Protein AF-A0A369SC21-F1 (afdb_monomer)

Secondary structure (DSSP, 8-state):
------------SPPP--SSS------HHHHHHHHHHHHTTHHHHHHHHHHHHHH--SHHHHHHHHHHHHHHHHHHHHHHHHHHHHHHH-TTSHHHHHHHHHHHHHHHHHHHHHHHHHHHS-TTS-HHHHHHHHHHHHHHHHHHHHHHHHSTTT-HHHHHHHHHHHHHTTHHHHHHHTTTTTHHHHHHHHHHHHHHHHHHHTBTTBTTHHHHHHHHHHHHHHHHHHHHHHHH-

Foldseek 3Di:
DDDDPPPPPQDQFDAPDDDQDDPQDDGLNLLVLQLVLLVVCLVVLLVLLVVQCVVDPDPLSNVLSVQQSVLSNQQSVLSNQLSVCCNPVNCPDPSNLVSLLSNLLSLLSNLLSLCSLLLVLQPQDDPVRSVVLNVVSVVLSVVLSVCCVPQPPRCVVVSVVSSLCSNPVSLVVSCVRQVPQLNVLSVVLNVLLVVLVVLVVCRRVDRSSSSSSSNSPVVSSVSSSVSSVVRRD

Mean predicted aligned error: 5.46 Å

Sequence (233 aa):
MGPTVTVKRLRFMNAPVTGCQCHYQATTIEQTANILTHGVWIIPAIYALLKMLTLSTTQNQYWIAWWYGMALILLFSTSTSFHISSLIFGNNSMISRFLHFWDRSTIFTFIASCFMPWFVLTETLSNTYVMKWLVCIWLMAMLGITFTYLFLDRYKLLETLLYVILGVVPSIPILYANQNSGAWELTAGGGIYVMGILFFKCDGRIPFAHAIWHTFVACGALIHYSAVIRYKY

Structure (mmCIF, N/CA/C/O backbone):
data_AF-A0A369SC21-F1
#
_entry.id   AF-A0A369SC21-F1
#
loop_
_atom_site.group_PDB
_atom_site.id
_atom_site.type_symbol
_atom_site.label_atom_id
_atom_site.label_alt_id
_atom_site.label_comp_id
_atom_site.label_asym_id
_atom_site.label_entity_id
_atom_site.label_seq_id
_atom_site.pdbx_PDB_ins_code
_atom_site.Cartn_x
_atom_site.Cartn_y
_atom_site.Cartn_z
_atom_site.occupancy
_atom_site.B_iso_or_equiv
_atom_site.auth_seq_id
_atom_site.auth_comp_id
_atom_site.auth_asym_id
_atom_site.auth_atom_id
_atom_site.pdbx_PDB_model_num
ATOM 1 N N . MET A 1 1 ? 19.604 4.323 -54.864 1.00 48.34 1 MET A N 1
ATOM 2 C CA . MET A 1 1 ? 19.705 3.891 -53.453 1.00 48.34 1 MET A CA 1
ATOM 3 C C . MET A 1 1 ? 18.442 4.362 -52.752 1.00 48.34 1 MET A C 1
ATOM 5 O O . MET A 1 1 ? 18.275 5.561 -52.590 1.00 48.34 1 MET A O 1
ATOM 9 N N . GLY A 1 2 ? 17.493 3.458 -52.495 1.00 46.97 2 GLY A N 1
ATOM 10 C CA . GLY A 1 2 ? 16.232 3.812 -51.833 1.00 46.97 2 GLY A CA 1
ATOM 11 C C . GLY A 1 2 ? 16.448 4.042 -50.333 1.00 46.97 2 GLY A C 1
ATOM 12 O O . GLY A 1 2 ? 17.335 3.403 -49.763 1.00 46.97 2 GLY A O 1
ATOM 13 N N . PRO A 1 3 ? 15.683 4.936 -49.687 1.00 52.91 3 PRO A N 1
ATOM 14 C CA . PRO A 1 3 ? 15.804 5.165 -48.256 1.00 52.91 3 PRO A CA 1
ATOM 15 C C . PRO A 1 3 ? 15.381 3.900 -47.504 1.00 52.91 3 PRO A C 1
ATOM 17 O O . PRO A 1 3 ? 14.230 3.467 -47.570 1.00 52.91 3 PRO A O 1
ATOM 20 N N . THR A 1 4 ? 16.319 3.291 -46.786 1.00 49.34 4 THR A N 1
ATOM 21 C CA . THR A 1 4 ? 16.041 2.246 -45.803 1.00 49.34 4 THR A CA 1
ATOM 22 C C . THR A 1 4 ? 15.243 2.868 -44.662 1.00 49.34 4 THR A C 1
ATOM 24 O O . THR A 1 4 ? 15.793 3.506 -43.766 1.00 49.34 4 THR A O 1
ATOM 27 N N . VAL A 1 5 ? 13.921 2.705 -44.700 1.00 54.16 5 VAL A N 1
ATOM 28 C CA . VAL A 1 5 ? 13.049 3.015 -43.566 1.00 54.16 5 VAL A CA 1
ATOM 29 C C . VAL A 1 5 ? 13.347 1.989 -42.479 1.00 54.16 5 VAL A C 1
ATOM 31 O O . VAL A 1 5 ? 12.875 0.853 -42.517 1.00 54.16 5 VAL A O 1
ATOM 34 N N . THR A 1 6 ? 14.176 2.372 -41.511 1.00 53.06 6 THR A N 1
ATOM 35 C CA . THR A 1 6 ? 14.434 1.563 -40.322 1.00 53.06 6 THR A CA 1
ATOM 36 C C . THR A 1 6 ? 13.158 1.531 -39.486 1.00 53.06 6 THR A C 1
ATOM 38 O O . THR A 1 6 ? 12.908 2.422 -38.675 1.00 53.06 6 THR A O 1
ATOM 41 N N . VAL A 1 7 ? 12.319 0.514 -39.689 1.00 54.84 7 VAL A N 1
ATOM 42 C CA . VAL A 1 7 ? 11.181 0.244 -38.806 1.00 54.84 7 VAL A CA 1
ATOM 43 C C . VAL A 1 7 ? 11.759 -0.046 -37.421 1.00 54.84 7 VAL A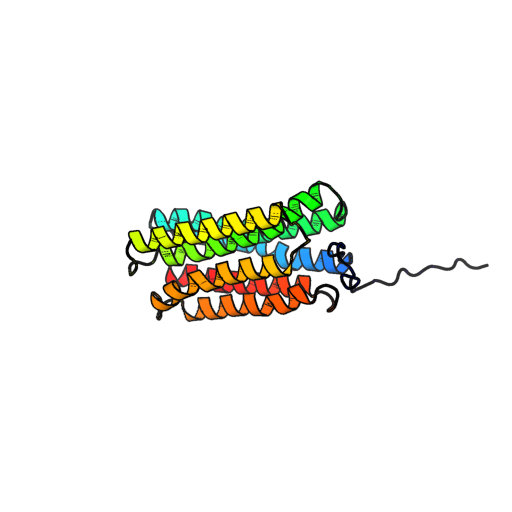 C 1
ATOM 45 O O . VAL A 1 7 ? 12.327 -1.115 -37.190 1.00 54.84 7 VAL A O 1
ATOM 48 N N . LYS A 1 8 ? 11.661 0.914 -36.490 1.00 57.97 8 LYS A N 1
ATOM 49 C CA . LYS A 1 8 ? 11.956 0.666 -35.073 1.00 57.97 8 LYS A CA 1
ATOM 50 C C . LYS A 1 8 ? 11.014 -0.447 -34.614 1.00 57.97 8 LYS A C 1
ATOM 52 O O . LYS A 1 8 ? 9.830 -0.201 -34.404 1.00 57.97 8 LYS A O 1
ATOM 57 N N . ARG A 1 9 ? 11.521 -1.678 -34.483 1.00 60.97 9 ARG A N 1
ATOM 58 C CA . ARG A 1 9 ? 10.759 -2.770 -33.868 1.00 60.97 9 ARG A CA 1
ATOM 59 C C . ARG A 1 9 ? 10.355 -2.327 -32.464 1.00 60.97 9 ARG A C 1
ATOM 61 O O . ARG A 1 9 ? 11.221 -1.992 -31.656 1.00 60.97 9 ARG A O 1
ATOM 68 N N . LEU A 1 10 ? 9.051 -2.327 -32.188 1.00 66.19 10 LEU A N 1
ATOM 69 C CA . LEU A 1 10 ? 8.529 -2.164 -30.835 1.00 66.19 10 LEU A CA 1
ATOM 70 C C . LEU A 1 10 ? 9.113 -3.280 -29.969 1.00 66.19 10 LEU A C 1
ATOM 72 O O . LEU A 1 10 ? 8.893 -4.467 -30.214 1.00 66.19 10 LEU A O 1
ATOM 76 N N . ARG A 1 11 ? 9.921 -2.888 -28.986 1.00 72.62 11 ARG A N 1
ATOM 77 C CA . ARG A 1 11 ? 10.495 -3.804 -28.010 1.00 72.62 11 ARG A CA 1
ATOM 78 C C . ARG A 1 11 ? 9.518 -3.900 -26.844 1.00 72.62 11 ARG A C 1
ATOM 80 O O . ARG A 1 11 ? 9.302 -2.908 -26.161 1.00 72.62 11 ARG A O 1
ATOM 87 N N . PHE A 1 12 ? 8.942 -5.081 -26.648 1.00 73.44 12 PHE A N 1
ATOM 88 C CA . PHE A 1 12 ? 7.933 -5.341 -25.614 1.00 73.44 12 PHE A CA 1
ATOM 89 C C . PHE A 1 12 ? 8.513 -5.766 -24.262 1.00 73.44 12 PHE A C 1
ATOM 91 O O . PHE A 1 12 ? 7.780 -5.801 -23.285 1.00 73.44 12 PHE A O 1
ATOM 98 N N . MET A 1 13 ? 9.799 -6.122 -24.215 1.00 78.50 13 MET A N 1
ATOM 99 C CA . MET A 1 13 ? 10.440 -6.650 -23.013 1.00 78.50 13 MET A CA 1
ATOM 100 C C . MET A 1 13 ? 11.806 -6.007 -22.799 1.00 78.50 13 MET A C 1
ATOM 102 O O . MET A 1 13 ? 12.626 -5.924 -23.731 1.00 78.50 13 MET A O 1
ATOM 106 N N . ASN A 1 14 ? 12.069 -5.569 -21.572 1.00 73.12 14 ASN A N 1
ATOM 107 C CA . ASN A 1 14 ? 13.374 -5.064 -21.177 1.00 73.12 14 ASN A CA 1
ATOM 108 C C . ASN A 1 14 ? 14.457 -6.150 -21.222 1.00 73.12 14 ASN A C 1
ATOM 110 O O . ASN A 1 14 ? 14.188 -7.347 -21.288 1.00 73.12 14 ASN A O 1
ATOM 114 N N . ALA A 1 15 ? 15.723 -5.728 -21.236 1.00 68.25 15 ALA A N 1
ATOM 115 C CA . ALA A 1 15 ? 16.815 -6.682 -21.070 1.00 68.25 15 ALA A CA 1
ATOM 116 C C . ALA A 1 15 ? 16.756 -7.264 -19.648 1.00 68.25 15 ALA A C 1
ATOM 118 O O . ALA A 1 15 ? 16.418 -6.520 -18.716 1.00 68.25 15 ALA A O 1
ATOM 119 N N . PRO A 1 16 ? 17.132 -8.541 -19.458 1.00 64.06 16 PRO A N 1
ATOM 120 C CA . PRO A 1 16 ? 17.399 -9.062 -18.128 1.00 64.06 16 PRO A CA 1
ATOM 121 C C . PRO A 1 16 ? 18.400 -8.154 -17.417 1.00 64.06 16 PRO A C 1
ATOM 123 O O . PRO A 1 16 ? 19.335 -7.644 -18.038 1.00 64.06 16 PRO A O 1
ATOM 126 N N . VAL A 1 17 ? 18.229 -7.959 -16.114 1.00 61.72 17 VAL A N 1
ATOM 127 C CA . VAL A 1 17 ? 19.215 -7.220 -15.321 1.00 61.72 17 VAL A CA 1
ATOM 128 C C . VAL A 1 17 ? 20.501 -8.056 -15.261 1.00 61.72 17 VAL A C 1
ATOM 130 O O . VAL A 1 17 ? 20.559 -9.056 -14.548 1.00 61.72 17 VAL A O 1
ATOM 133 N N . THR A 1 18 ? 21.520 -7.685 -16.040 1.00 50.00 18 THR A N 1
ATOM 134 C CA . THR A 1 18 ? 22.836 -8.345 -16.058 1.00 50.00 18 THR A CA 1
ATOM 135 C C . THR A 1 18 ? 23.858 -7.536 -15.258 1.00 50.00 18 THR A C 1
ATOM 137 O O . THR A 1 18 ? 24.067 -6.359 -15.544 1.00 50.00 18 THR A O 1
ATOM 140 N N . GLY A 1 19 ? 24.542 -8.170 -14.300 1.00 50.56 19 GLY A N 1
ATOM 141 C CA . GLY A 1 19 ? 25.663 -7.572 -13.559 1.00 50.56 19 GLY A CA 1
ATOM 142 C C . GLY A 1 19 ? 25.300 -6.912 -12.220 1.00 50.56 19 GLY A C 1
ATOM 143 O O . GLY A 1 19 ? 24.157 -6.938 -11.775 1.00 50.56 19 GLY A O 1
ATOM 144 N N . CYS A 1 20 ? 26.312 -6.344 -11.554 1.00 44.38 20 CYS A N 1
ATOM 145 C CA . CYS A 1 20 ? 26.229 -5.846 -10.171 1.00 44.38 20 CYS A CA 1
ATOM 146 C C . CYS A 1 20 ? 25.553 -4.462 -10.037 1.00 44.38 20 CYS A C 1
ATOM 148 O O . CYS A 1 20 ? 25.200 -4.053 -8.933 1.00 44.38 20 CYS A O 1
ATOM 150 N N . GLN A 1 21 ? 25.363 -3.731 -11.142 1.00 48.22 21 GLN A N 1
ATOM 151 C CA . GLN A 1 21 ? 24.738 -2.404 -11.167 1.00 48.22 21 GLN A CA 1
ATOM 152 C C . GLN A 1 21 ? 24.105 -2.136 -12.537 1.00 48.22 21 GLN A C 1
ATOM 154 O O . GLN A 1 21 ? 24.755 -1.610 -13.431 1.00 48.22 21 GLN A O 1
ATOM 159 N N . CYS A 1 22 ? 22.831 -2.477 -12.706 1.00 52.59 22 CYS A N 1
ATOM 160 C CA . CYS A 1 22 ? 21.981 -1.902 -13.747 1.00 52.59 22 CYS A CA 1
ATOM 161 C C . CYS A 1 22 ? 20.569 -1.791 -13.166 1.00 52.59 22 CYS A C 1
ATOM 163 O O . CYS A 1 22 ? 19.957 -2.788 -12.782 1.00 52.59 22 CYS A O 1
ATOM 165 N N . HIS A 1 23 ? 20.073 -0.562 -13.031 1.00 57.78 23 HIS A N 1
ATOM 166 C CA . HIS A 1 23 ? 18.688 -0.303 -12.646 1.00 57.78 23 HIS A CA 1
ATOM 167 C C . HIS A 1 23 ? 17.737 -1.012 -13.622 1.00 57.78 23 HIS A C 1
ATOM 169 O O . HIS A 1 23 ? 18.080 -1.214 -14.787 1.00 57.78 23 HIS A O 1
ATOM 175 N N . TYR A 1 24 ? 16.544 -1.385 -13.158 1.00 65.12 24 TYR A N 1
ATOM 176 C CA . TYR A 1 24 ? 15.498 -1.879 -14.052 1.00 65.12 24 TYR A CA 1
ATOM 177 C C . TYR A 1 24 ? 15.239 -0.819 -15.137 1.00 65.12 24 TYR A C 1
ATOM 179 O O . TYR A 1 24 ? 14.936 0.333 -14.826 1.00 65.12 24 TYR A O 1
ATOM 187 N N . GLN A 1 25 ? 15.439 -1.180 -16.406 1.00 75.19 25 GLN A N 1
ATOM 188 C CA . GLN A 1 25 ? 15.231 -0.293 -17.552 1.00 75.19 25 GLN A CA 1
ATOM 189 C C . GLN A 1 25 ? 14.087 -0.827 -18.405 1.00 75.19 25 GLN A C 1
ATOM 191 O O . GLN A 1 25 ? 14.311 -1.436 -19.451 1.00 75.19 25 GLN A O 1
ATOM 196 N N . ALA A 1 26 ? 12.862 -0.622 -17.921 1.00 80.00 26 ALA A N 1
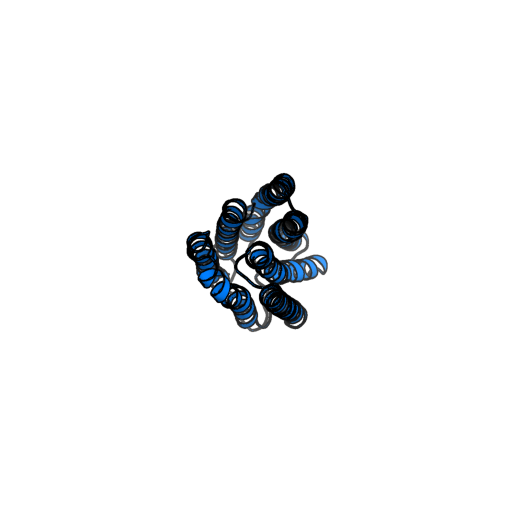ATOM 197 C CA . ALA A 1 26 ? 11.655 -0.941 -18.671 1.00 80.00 26 ALA A CA 1
ATOM 198 C C . ALA A 1 26 ? 11.631 -0.230 -20.028 1.00 80.00 26 ALA A C 1
ATOM 200 O O . ALA A 1 26 ? 12.072 0.914 -20.175 1.00 80.00 26 ALA A O 1
ATOM 201 N N . THR A 1 27 ? 11.066 -0.914 -21.017 1.00 86.75 27 THR A N 1
ATOM 202 C CA . THR A 1 27 ? 10.696 -0.296 -22.292 1.00 86.75 27 THR A CA 1
ATOM 203 C C . THR A 1 27 ? 9.596 0.750 -22.080 1.00 86.75 27 THR A C 1
ATOM 205 O O . THR A 1 27 ? 8.905 0.741 -21.063 1.00 86.75 27 THR A O 1
ATOM 208 N N . THR A 1 28 ? 9.380 1.645 -23.049 1.00 88.81 28 THR A N 1
ATOM 209 C CA . THR A 1 28 ? 8.289 2.637 -22.989 1.00 88.81 28 THR A CA 1
ATOM 210 C C . THR A 1 28 ? 6.935 1.975 -22.714 1.00 88.81 28 THR A C 1
ATOM 212 O O . THR A 1 28 ? 6.172 2.476 -21.899 1.00 88.81 28 THR A O 1
ATOM 215 N N . ILE A 1 29 ? 6.665 0.821 -23.335 1.00 91.50 29 ILE A N 1
ATOM 216 C CA . ILE A 1 29 ? 5.400 0.090 -23.177 1.00 91.50 29 ILE A CA 1
ATOM 217 C C . ILE A 1 29 ? 5.270 -0.474 -21.757 1.00 91.50 29 ILE A C 1
ATOM 219 O O . ILE A 1 29 ? 4.214 -0.349 -21.142 1.00 91.50 29 ILE A O 1
ATOM 223 N N . GLU A 1 30 ? 6.340 -1.056 -21.211 1.00 91.25 30 GLU A N 1
ATOM 224 C CA . GLU A 1 30 ? 6.352 -1.559 -19.832 1.00 91.25 30 GLU A CA 1
ATOM 225 C C . GLU A 1 30 ? 6.209 -0.426 -18.813 1.00 91.25 30 GLU A C 1
ATOM 227 O O . GLU A 1 30 ? 5.475 -0.580 -17.842 1.00 91.25 30 GLU A O 1
ATOM 232 N N . GLN A 1 31 ? 6.832 0.735 -19.051 1.00 92.00 31 GLN A N 1
ATOM 233 C CA . GLN A 1 31 ? 6.629 1.913 -18.204 1.00 92.00 31 GLN A CA 1
ATOM 234 C C . GLN A 1 31 ? 5.178 2.393 -18.253 1.00 92.00 31 GLN A C 1
ATOM 236 O O . GLN A 1 31 ? 4.589 2.649 -17.209 1.00 92.00 31 GLN A O 1
ATOM 241 N N . THR A 1 32 ? 4.568 2.472 -19.440 1.00 94.69 32 THR A N 1
ATOM 242 C CA . THR A 1 32 ? 3.147 2.823 -19.564 1.00 94.69 32 THR A CA 1
ATOM 243 C C . THR A 1 32 ? 2.259 1.825 -18.824 1.00 94.69 32 THR A C 1
ATOM 245 O O . THR A 1 32 ? 1.354 2.246 -18.108 1.00 94.69 32 T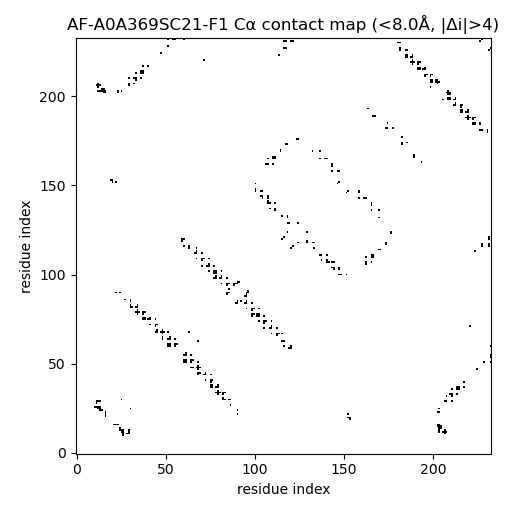HR A O 1
ATOM 248 N N . ALA A 1 33 ? 2.532 0.522 -18.935 1.00 96.12 33 ALA A N 1
ATOM 249 C CA . ALA A 1 33 ? 1.801 -0.495 -18.187 1.00 96.12 33 ALA A CA 1
ATOM 250 C C . ALA A 1 33 ? 1.937 -0.279 -16.672 1.00 96.12 33 ALA A C 1
ATOM 252 O O . ALA A 1 33 ? 0.921 -0.209 -15.988 1.00 96.12 33 ALA A O 1
ATOM 253 N N . ASN A 1 34 ? 3.159 -0.069 -16.171 1.00 96.19 34 ASN A N 1
ATOM 254 C CA . ASN A 1 34 ? 3.419 0.197 -14.756 1.00 96.19 34 ASN A CA 1
ATOM 255 C C . ASN A 1 34 ? 2.653 1.428 -14.235 1.00 96.19 34 ASN A C 1
ATOM 257 O O . ASN A 1 34 ? 2.060 1.367 -13.156 1.00 96.19 34 ASN A O 1
ATOM 261 N N . ILE A 1 35 ? 2.632 2.518 -15.017 1.00 97.69 35 ILE A N 1
ATOM 262 C CA . ILE A 1 35 ? 1.880 3.748 -14.711 1.00 97.69 35 ILE A CA 1
ATOM 263 C C . ILE A 1 35 ? 0.386 3.443 -14.615 1.00 97.69 35 ILE A C 1
ATOM 265 O O . ILE A 1 35 ? -0.254 3.839 -13.647 1.00 97.69 35 ILE A O 1
ATOM 269 N N . LEU A 1 36 ? -0.183 2.740 -15.598 1.00 98.00 36 LEU A N 1
ATOM 270 C CA . LEU A 1 36 ? -1.622 2.467 -15.644 1.00 98.00 36 LEU A CA 1
ATOM 271 C C . LEU A 1 36 ? -2.070 1.529 -14.519 1.00 98.00 36 LEU A C 1
ATOM 273 O O . LEU A 1 36 ? -3.095 1.785 -13.888 1.00 98.00 36 LEU A O 1
ATOM 277 N N . THR A 1 37 ? -1.298 0.475 -14.235 1.00 97.94 37 THR A N 1
ATOM 278 C CA . THR A 1 37 ? -1.663 -0.540 -13.236 1.00 97.94 37 THR A CA 1
ATOM 279 C C . THR A 1 37 ? -1.733 0.002 -11.814 1.00 97.94 37 THR A C 1
ATOM 281 O O . THR A 1 37 ? -2.487 -0.549 -11.023 1.00 97.94 37 THR A O 1
ATOM 284 N N . HIS A 1 38 ? -0.985 1.060 -11.476 1.00 97.50 38 HIS A N 1
ATOM 285 C CA . HIS A 1 38 ? -1.078 1.735 -10.173 1.00 97.50 38 HIS A CA 1
ATOM 286 C C . HIS A 1 38 ? -1.884 3.036 -10.233 1.00 97.50 38 HIS A C 1
ATOM 288 O O . HIS A 1 38 ? -2.674 3.302 -9.328 1.00 97.50 38 HIS A O 1
ATOM 294 N N . GLY A 1 39 ? -1.759 3.815 -11.309 1.00 98.06 39 GLY A N 1
ATOM 295 C CA . GLY A 1 39 ? -2.419 5.112 -11.449 1.00 98.06 39 GLY A CA 1
ATOM 296 C C . GLY A 1 39 ? -3.942 5.026 -11.352 1.00 98.06 39 GLY A C 1
ATOM 297 O O . GLY A 1 39 ? -4.567 5.890 -10.738 1.00 98.06 39 GLY A O 1
ATOM 298 N N . VAL A 1 40 ? -4.542 3.945 -11.866 1.00 98.25 40 VAL A N 1
ATOM 299 C CA . VAL A 1 40 ? -5.993 3.705 -11.770 1.00 98.25 40 VAL A CA 1
ATOM 300 C C . VAL A 1 40 ? -6.491 3.560 -10.323 1.00 98.25 40 VAL A C 1
ATOM 302 O O . VAL A 1 40 ? -7.656 3.839 -10.051 1.00 98.25 40 VAL A O 1
ATOM 305 N N . TRP A 1 41 ? -5.620 3.189 -9.377 1.00 98.44 41 TRP A N 1
ATOM 306 C CA . TRP A 1 41 ? -5.972 2.971 -7.969 1.00 98.44 41 TRP A CA 1
ATOM 307 C C . TRP A 1 41 ? -5.829 4.212 -7.086 1.00 9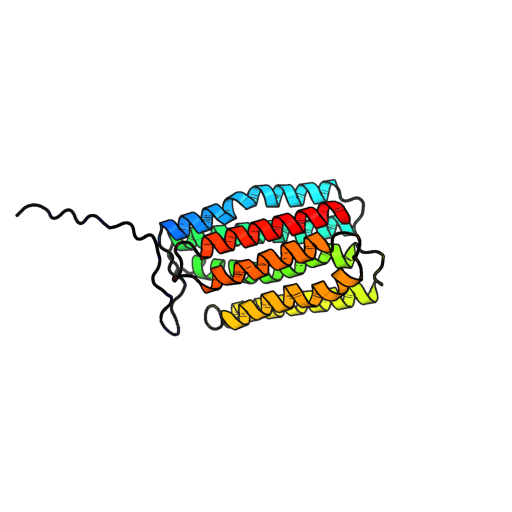8.44 41 TRP A C 1
ATOM 309 O O . TRP A 1 41 ? -6.278 4.185 -5.942 1.00 98.44 41 TRP A O 1
ATOM 319 N N . ILE A 1 42 ? -5.297 5.325 -7.604 1.00 98.69 42 ILE A N 1
ATOM 320 C CA . ILE A 1 42 ? -5.172 6.575 -6.837 1.00 98.69 42 ILE A CA 1
ATOM 321 C C . ILE A 1 42 ? -6.556 7.099 -6.421 1.00 98.69 42 ILE A C 1
ATOM 323 O O . ILE A 1 42 ? -6.777 7.398 -5.249 1.00 98.69 42 ILE A O 1
ATOM 327 N N . ILE A 1 43 ? -7.514 7.166 -7.354 1.00 98.50 43 ILE A N 1
ATOM 328 C CA . ILE A 1 43 ? -8.880 7.631 -7.055 1.00 98.50 43 ILE A CA 1
ATOM 329 C C . ILE A 1 43 ? -9.594 6.673 -6.077 1.00 98.50 43 ILE A C 1
ATOM 331 O O . ILE A 1 43 ? -10.106 7.155 -5.064 1.00 98.50 43 ILE A O 1
ATOM 335 N N . PRO A 1 44 ? -9.597 5.338 -6.292 1.00 98.50 44 PRO A N 1
ATOM 336 C CA . PRO A 1 44 ? -10.074 4.378 -5.298 1.00 98.50 44 PRO A CA 1
ATOM 337 C C . PRO A 1 44 ? -9.425 4.518 -3.916 1.00 98.50 44 PRO A C 1
ATOM 339 O O . PRO A 1 44 ? -10.129 4.403 -2.919 1.00 98.50 44 PRO A O 1
ATOM 342 N N . ALA A 1 45 ? -8.122 4.805 -3.824 1.00 98.62 45 ALA A N 1
ATOM 343 C CA . ALA A 1 45 ? -7.437 5.009 -2.545 1.00 98.62 45 ALA A CA 1
ATOM 344 C C . ALA A 1 45 ? -7.903 6.283 -1.819 1.00 98.62 45 ALA A C 1
ATOM 346 O O . ALA A 1 45 ? -8.090 6.271 -0.602 1.00 98.62 45 ALA A O 1
ATOM 347 N N . ILE A 1 46 ? -8.159 7.368 -2.558 1.00 98.81 46 ILE A N 1
ATOM 348 C CA . ILE A 1 46 ? -8.766 8.586 -1.999 1.00 98.81 46 ILE A CA 1
ATOM 349 C C . ILE A 1 46 ? -10.179 8.284 -1.494 1.00 98.81 46 ILE A C 1
ATOM 351 O O . ILE A 1 46 ? -10.518 8.630 -0.363 1.00 98.81 46 ILE A O 1
ATOM 355 N N . TYR A 1 47 ? -10.992 7.594 -2.298 1.00 98.62 47 TYR A N 1
ATOM 356 C CA . TYR A 1 47 ? -12.325 7.162 -1.877 1.00 98.62 47 TYR A CA 1
ATOM 357 C C . TYR A 1 47 ? -12.263 6.278 -0.624 1.00 98.62 47 TYR A C 1
ATOM 359 O O . TYR A 1 47 ? -13.047 6.476 0.301 1.00 98.62 47 TYR A O 1
ATOM 367 N N . ALA A 1 48 ? -11.307 5.350 -0.564 1.00 98.44 48 ALA A N 1
ATOM 368 C CA . ALA A 1 48 ? -11.098 4.457 0.566 1.00 98.44 48 ALA A CA 1
ATOM 369 C C . ALA A 1 48 ? -10.837 5.222 1.873 1.00 98.44 48 ALA A C 1
ATOM 371 O O . ALA A 1 48 ? -11.506 4.952 2.876 1.00 98.44 48 ALA A O 1
ATOM 372 N N . LEU A 1 49 ? -9.936 6.214 1.840 1.00 98.69 49 LEU A N 1
ATOM 373 C CA . LEU A 1 49 ? -9.680 7.125 2.960 1.00 98.69 49 LEU A CA 1
ATOM 374 C C . LEU A 1 49 ? -10.958 7.861 3.380 1.00 98.69 49 LEU A C 1
ATOM 376 O O . LEU A 1 49 ? -11.351 7.796 4.545 1.00 98.69 49 LEU A O 1
ATOM 380 N N . LEU A 1 50 ? -11.628 8.531 2.437 1.00 98.69 50 LEU A N 1
ATOM 381 C CA . LEU A 1 50 ? -12.840 9.303 2.729 1.00 98.69 50 LEU A CA 1
ATOM 382 C C . LEU A 1 50 ? -13.934 8.417 3.329 1.00 98.69 50 LEU A C 1
ATOM 384 O O . LEU A 1 50 ? -14.574 8.800 4.306 1.00 98.69 50 LEU A O 1
ATOM 388 N N . LYS A 1 51 ? -14.111 7.203 2.801 1.00 98.69 51 LYS A N 1
ATOM 389 C CA . LYS A 1 51 ? -15.096 6.252 3.309 1.00 98.69 51 LYS A CA 1
ATOM 390 C C . LYS A 1 51 ? -14.803 5.859 4.758 1.00 98.69 51 LYS A C 1
ATOM 392 O O . LYS A 1 51 ? -15.712 5.927 5.581 1.00 98.69 51 LYS A O 1
ATOM 397 N N . MET A 1 52 ? -13.556 5.523 5.093 1.00 98.56 52 MET A N 1
ATOM 398 C CA . MET A 1 52 ? -13.159 5.212 6.477 1.00 98.56 52 MET A CA 1
ATOM 399 C C . MET A 1 52 ? -13.370 6.406 7.417 1.00 98.56 52 MET A C 1
ATOM 401 O O . MET A 1 52 ? -13.882 6.235 8.522 1.00 98.56 52 MET A O 1
ATOM 405 N N . LEU A 1 53 ? -13.062 7.628 6.966 1.00 98.56 53 LEU A N 1
ATOM 406 C CA . LEU A 1 53 ? -13.324 8.843 7.744 1.00 98.56 53 LEU A CA 1
ATOM 407 C C . LEU A 1 53 ? -14.822 9.036 8.018 1.00 98.56 53 LEU A C 1
ATOM 409 O O . LEU A 1 53 ? -15.190 9.326 9.150 1.00 98.56 53 LEU A O 1
ATOM 413 N N . THR A 1 54 ? -15.694 8.811 7.027 1.00 98.50 54 THR A N 1
ATOM 414 C CA . THR A 1 54 ? -17.156 8.929 7.221 1.00 98.50 54 THR A CA 1
ATOM 415 C C . THR A 1 54 ? -17.747 7.863 8.142 1.00 98.50 54 THR A C 1
ATOM 417 O O . THR A 1 54 ? -18.773 8.111 8.765 1.00 98.50 54 THR A O 1
ATOM 420 N N . LEU A 1 55 ? -17.123 6.684 8.221 1.00 98.19 55 LEU A N 1
ATOM 421 C CA . LEU A 1 55 ? -17.550 5.595 9.106 1.00 98.19 55 LEU A CA 1
ATOM 422 C C . LEU A 1 55 ? -16.952 5.704 10.516 1.00 98.19 55 LEU A C 1
ATOM 424 O O . LEU A 1 55 ? -17.356 4.974 11.414 1.00 98.19 55 LEU A O 1
ATOM 428 N N . SER A 1 56 ? -15.978 6.593 10.726 1.00 98.25 56 SER A N 1
ATOM 429 C CA . SER A 1 56 ? -15.307 6.733 12.016 1.00 98.25 56 SER A CA 1
ATOM 430 C C . SER A 1 56 ? -16.267 7.273 13.077 1.00 98.25 56 SER A C 1
ATOM 432 O O . SER A 1 56 ? -16.743 8.400 12.975 1.00 98.25 56 SER A O 1
ATOM 434 N N . THR A 1 57 ? -16.495 6.493 14.133 1.00 97.56 57 THR A N 1
ATOM 435 C CA . THR A 1 57 ? -17.316 6.887 15.294 1.00 97.56 57 THR A CA 1
ATOM 436 C C . THR A 1 57 ? -16.476 7.203 16.532 1.00 97.56 57 THR A C 1
ATOM 438 O O . THR A 1 57 ? -16.958 7.827 17.474 1.00 97.56 57 THR A O 1
ATOM 441 N N . THR A 1 58 ? -15.198 6.813 16.525 1.00 97.56 58 THR A N 1
ATOM 442 C CA . THR A 1 58 ? -14.248 7.051 17.619 1.00 97.56 58 THR A CA 1
ATOM 443 C C . THR A 1 58 ? -13.021 7.823 17.142 1.00 97.56 58 THR A C 1
ATOM 445 O O . THR A 1 58 ? -12.652 7.788 15.965 1.00 97.56 58 THR A O 1
ATOM 448 N N . GLN A 1 59 ? -12.322 8.476 18.075 1.00 97.44 59 GLN A N 1
ATOM 449 C CA . GLN A 1 59 ? -11.076 9.188 17.774 1.00 97.44 59 GLN A CA 1
ATOM 450 C C . GLN A 1 59 ? -9.985 8.253 17.222 1.00 97.44 59 GLN A C 1
ATOM 452 O O . GLN A 1 59 ? -9.214 8.648 16.346 1.00 97.44 59 GLN A O 1
ATOM 457 N N . ASN A 1 60 ? -9.932 7.008 17.710 1.00 96.69 60 ASN A N 1
ATOM 458 C CA . ASN A 1 60 ? -8.984 6.004 17.229 1.00 96.69 60 ASN A CA 1
ATOM 459 C C . ASN A 1 60 ? -9.288 5.601 15.783 1.00 96.69 60 ASN A C 1
ATOM 461 O O . ASN A 1 60 ? -8.371 5.587 14.964 1.00 96.69 60 ASN A O 1
ATOM 465 N N . GLN A 1 61 ? -10.559 5.339 15.453 1.00 98.06 61 GLN A N 1
ATOM 466 C CA . GLN A 1 61 ? -10.976 5.081 14.070 1.00 98.06 61 GLN A CA 1
ATOM 467 C C . GLN A 1 61 ? -10.602 6.255 13.160 1.00 98.06 61 GLN A C 1
ATOM 469 O O . GLN A 1 61 ? -9.958 6.042 12.142 1.00 98.06 61 GLN A O 1
ATOM 474 N N . TYR A 1 62 ? -10.875 7.498 13.564 1.00 98.38 62 TYR A N 1
ATOM 475 C CA . TYR A 1 62 ? -10.528 8.673 12.757 1.00 98.38 62 TYR A CA 1
ATOM 476 C C . TYR A 1 62 ? -9.026 8.758 12.427 1.00 98.38 62 TYR A C 1
ATOM 478 O O . TYR A 1 62 ? -8.641 8.958 11.273 1.00 98.38 62 TYR A O 1
ATOM 486 N N . TRP A 1 63 ? -8.153 8.589 13.426 1.00 98.00 63 TRP A N 1
ATOM 487 C CA . TRP A 1 63 ? -6.707 8.687 13.202 1.00 98.00 63 TRP A CA 1
ATOM 488 C C . TRP A 1 63 ? -6.146 7.518 12.402 1.00 98.00 63 TRP A C 1
ATOM 490 O O . TRP A 1 63 ? -5.282 7.714 11.548 1.00 98.00 63 TRP A O 1
ATOM 500 N N . ILE A 1 64 ? -6.639 6.306 12.647 1.00 98.06 64 ILE A N 1
ATOM 501 C CA . ILE A 1 64 ? -6.256 5.135 11.855 1.00 98.06 64 ILE A CA 1
ATOM 502 C C . ILE 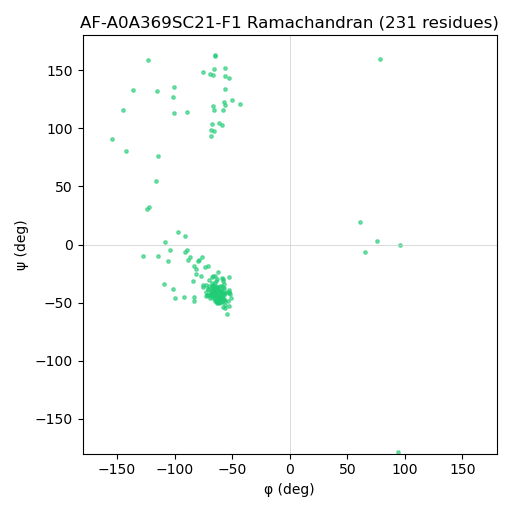A 1 64 ? -6.732 5.298 10.419 1.00 98.06 64 ILE A C 1
ATOM 504 O O . ILE A 1 64 ? -6.006 4.913 9.502 1.00 98.06 64 ILE A O 1
ATOM 508 N N . ALA A 1 65 ? -7.905 5.905 10.218 1.00 98.44 65 ALA A N 1
ATOM 509 C CA . ALA A 1 65 ? -8.423 6.175 8.894 1.00 98.44 65 ALA A CA 1
ATOM 510 C C . ALA A 1 65 ? -7.468 7.057 8.101 1.00 98.44 65 ALA A C 1
ATOM 512 O O . ALA A 1 65 ? -7.071 6.694 6.994 1.00 98.44 65 ALA A O 1
ATOM 513 N N . TRP A 1 66 ? -7.022 8.148 8.723 1.00 97.94 66 TRP A N 1
ATOM 514 C CA . TRP A 1 66 ? -5.994 9.028 8.182 1.00 97.94 66 TRP A CA 1
ATOM 515 C C . TRP A 1 66 ? -4.689 8.300 7.863 1.00 97.94 66 TRP A C 1
ATOM 517 O O . TRP A 1 66 ? -4.223 8.374 6.728 1.00 97.94 66 TRP A O 1
ATOM 527 N N . TRP A 1 67 ? -4.104 7.580 8.825 1.00 97.69 67 TRP A N 1
ATOM 528 C CA . TRP A 1 67 ? -2.803 6.929 8.634 1.00 97.69 67 TRP A CA 1
ATOM 529 C C . TRP A 1 67 ? -2.831 5.854 7.547 1.00 97.69 67 TRP A C 1
ATOM 531 O O . TRP A 1 67 ? -1.987 5.866 6.650 1.00 97.69 67 TRP A O 1
ATOM 541 N N . TYR A 1 68 ? -3.804 4.944 7.602 1.00 98.50 68 TYR A N 1
ATOM 542 C CA . TYR A 1 68 ? -3.903 3.853 6.637 1.00 98.50 68 TYR A CA 1
ATOM 543 C C . TYR A 1 68 ? -4.344 4.350 5.253 1.00 98.50 68 TYR A C 1
ATOM 545 O O . TYR A 1 68 ? -3.745 3.986 4.240 1.00 98.50 68 TYR A O 1
ATOM 553 N N . GLY A 1 69 ? -5.334 5.246 5.198 1.00 98.44 69 GLY A N 1
ATOM 554 C CA . GLY A 1 69 ? -5.813 5.813 3.940 1.00 98.44 69 GLY A CA 1
ATOM 555 C C . GLY A 1 69 ? -4.762 6.676 3.236 1.00 98.44 69 GLY A C 1
ATOM 556 O O . GLY A 1 69 ? -4.583 6.551 2.025 1.00 98.44 69 GLY A O 1
ATOM 557 N N . MET A 1 70 ? -3.989 7.485 3.972 1.00 98.50 70 MET A N 1
ATOM 558 C CA . MET A 1 70 ? -2.885 8.232 3.362 1.00 98.50 70 MET A CA 1
ATOM 559 C C . MET A 1 70 ? -1.767 7.326 2.866 1.00 98.50 70 MET A C 1
ATOM 561 O O . MET A 1 70 ? -1.207 7.593 1.805 1.00 98.50 70 MET A O 1
ATOM 565 N N . ALA A 1 71 ? -1.459 6.243 3.579 1.00 98.50 71 ALA A N 1
ATOM 566 C CA . ALA A 1 71 ? -0.470 5.281 3.115 1.00 98.50 71 ALA A CA 1
ATOM 567 C C . ALA A 1 71 ? -0.908 4.575 1.817 1.00 98.50 71 ALA A C 1
ATOM 569 O O . ALA A 1 71 ? -0.073 4.384 0.934 1.00 98.50 71 ALA A O 1
ATOM 570 N N . LEU A 1 72 ? -2.202 4.259 1.655 1.00 98.12 72 LEU A N 1
ATOM 571 C CA . LEU A 1 72 ? -2.765 3.755 0.391 1.00 98.12 72 LEU A CA 1
ATOM 572 C C . LEU A 1 72 ? -2.589 4.760 -0.755 1.00 98.12 72 LEU A C 1
ATOM 574 O O . LEU A 1 72 ? -2.134 4.394 -1.838 1.00 98.12 72 LEU A O 1
ATOM 578 N N . ILE A 1 73 ? -2.924 6.032 -0.520 1.00 98.75 73 ILE A N 1
ATOM 579 C CA . ILE A 1 73 ? -2.772 7.087 -1.533 1.00 98.75 73 ILE A CA 1
ATOM 580 C C . ILE A 1 73 ? -1.300 7.243 -1.914 1.00 98.75 73 ILE A C 1
ATOM 582 O O . ILE A 1 73 ? -0.980 7.304 -3.104 1.00 98.75 73 ILE A O 1
ATOM 586 N N . LEU A 1 74 ? -0.406 7.285 -0.921 1.00 98.50 74 LEU A N 1
ATOM 587 C CA . LEU A 1 74 ? 1.031 7.393 -1.144 1.00 98.50 74 LEU A CA 1
ATOM 588 C C . LEU A 1 74 ? 1.552 6.205 -1.950 1.00 98.50 74 LEU A C 1
ATOM 590 O O . LEU A 1 74 ? 2.276 6.447 -2.905 1.00 98.50 74 LEU A O 1
ATOM 594 N N . LEU A 1 75 ? 1.156 4.968 -1.629 1.00 98.44 75 LEU A N 1
ATOM 595 C CA . LEU A 1 75 ? 1.607 3.760 -2.332 1.00 98.44 75 LEU A CA 1
ATOM 596 C C . LEU A 1 75 ? 1.387 3.869 -3.844 1.00 98.44 75 LEU A C 1
ATOM 598 O O . LEU A 1 75 ? 2.321 3.700 -4.626 1.00 98.44 75 LEU A O 1
ATOM 602 N N . PHE A 1 76 ? 0.163 4.193 -4.260 1.00 98.56 76 PHE A N 1
ATOM 603 C CA . PHE A 1 76 ? -0.150 4.287 -5.685 1.00 98.56 76 PHE A CA 1
ATOM 604 C C . PHE A 1 76 ? 0.416 5.560 -6.318 1.00 98.56 76 PHE A C 1
ATOM 606 O O . PHE A 1 76 ? 0.881 5.526 -7.459 1.00 98.56 76 PHE A O 1
ATOM 613 N N . SER A 1 77 ? 0.422 6.680 -5.591 1.00 98.56 77 SER A N 1
ATOM 614 C CA . SER A 1 77 ? 0.861 7.972 -6.131 1.00 98.56 77 SER A CA 1
ATOM 615 C C . SER A 1 77 ? 2.374 8.052 -6.315 1.00 98.56 77 SER A C 1
ATOM 617 O O . SER A 1 77 ? 2.825 8.531 -7.357 1.00 98.56 77 SER A O 1
ATOM 619 N N . THR A 1 78 ? 3.171 7.590 -5.346 1.00 98.06 78 THR A N 1
ATOM 620 C CA . THR A 1 78 ? 4.641 7.627 -5.442 1.00 98.06 78 THR A CA 1
ATOM 621 C C . THR A 1 78 ? 5.134 6.692 -6.537 1.00 98.06 78 THR A C 1
ATOM 623 O O . THR A 1 78 ? 5.946 7.114 -7.359 1.00 98.06 78 THR A O 1
ATOM 626 N N . SER A 1 79 ? 4.550 5.497 -6.639 1.00 97.69 79 SER A N 1
ATOM 627 C CA . SER A 1 79 ? 4.860 4.540 -7.701 1.00 97.69 79 SER A CA 1
ATOM 628 C C . SER A 1 79 ? 4.515 5.065 -9.091 1.00 97.69 79 SER A C 1
ATOM 630 O O . SER A 1 79 ? 5.361 5.102 -9.989 1.00 97.69 79 SER A O 1
ATOM 632 N N . THR A 1 80 ? 3.298 5.588 -9.261 1.00 98.12 80 THR A N 1
ATOM 633 C CA . THR A 1 80 ? 2.872 6.194 -10.531 1.00 98.12 80 THR A CA 1
ATOM 634 C C . THR A 1 80 ? 3.783 7.365 -10.908 1.00 98.12 80 THR A C 1
ATOM 636 O O . THR A 1 80 ? 4.235 7.458 -12.050 1.00 98.12 80 THR A O 1
ATOM 639 N N . SER A 1 81 ? 4.116 8.228 -9.942 1.00 98.25 81 SER A N 1
ATOM 640 C CA . SER A 1 81 ? 4.997 9.381 -10.158 1.00 98.25 81 SER A CA 1
ATOM 641 C C . SER A 1 81 ? 6.409 8.962 -10.558 1.00 98.25 81 SER A C 1
ATOM 643 O O . SER A 1 81 ? 6.980 9.560 -11.469 1.00 98.25 81 SER A O 1
ATOM 645 N N . PHE A 1 82 ? 6.963 7.924 -9.923 1.00 96.62 82 PHE A N 1
ATOM 646 C CA . PHE A 1 82 ? 8.270 7.374 -10.274 1.00 96.62 82 PHE A CA 1
ATOM 647 C C . PHE A 1 82 ? 8.299 6.863 -11.717 1.00 96.62 82 PHE A C 1
ATOM 649 O O . PHE A 1 82 ? 9.196 7.227 -12.479 1.00 96.62 82 PHE A O 1
ATOM 656 N N . HIS A 1 83 ? 7.313 6.064 -12.130 1.00 95.69 83 HIS A N 1
ATOM 657 C CA . HIS A 1 83 ? 7.289 5.544 -13.498 1.00 95.69 83 HIS A CA 1
ATOM 658 C C . HIS A 1 83 ? 7.067 6.649 -14.541 1.00 95.69 83 HIS A C 1
ATOM 660 O O . HIS A 1 83 ? 7.705 6.631 -15.595 1.00 95.69 83 HIS A O 1
ATOM 666 N N . ILE A 1 84 ? 6.249 7.663 -14.230 1.00 96.69 84 ILE A N 1
ATOM 667 C CA . ILE A 1 84 ? 6.106 8.862 -15.071 1.00 96.69 84 ILE A CA 1
ATOM 668 C C . ILE A 1 84 ? 7.443 9.599 -15.192 1.00 96.69 84 ILE A C 1
ATOM 670 O O . ILE A 1 84 ? 7.873 9.924 -16.299 1.00 96.69 84 ILE A O 1
ATOM 674 N N . SER A 1 85 ? 8.132 9.856 -14.078 1.00 96.00 85 SER A N 1
ATOM 675 C CA . SER A 1 85 ? 9.388 10.608 -14.111 1.00 96.00 85 SER A CA 1
ATOM 676 C C . SER A 1 85 ? 10.496 9.835 -14.825 1.00 96.00 85 SER A C 1
ATOM 678 O O . SER A 1 85 ? 11.268 10.413 -15.589 1.00 96.00 85 SER A O 1
ATOM 680 N N 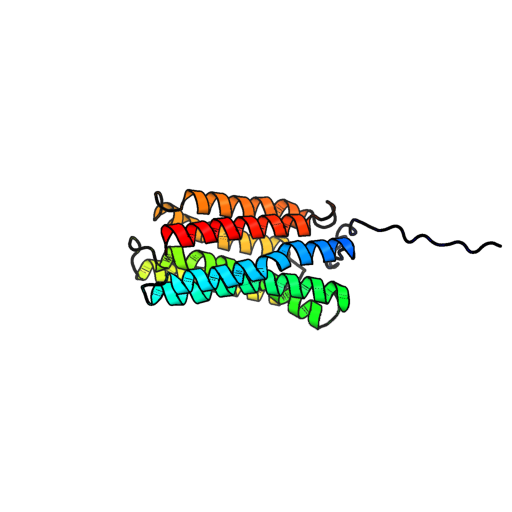. SER A 1 86 ? 10.544 8.519 -14.616 1.00 92.50 86 SER A N 1
ATOM 681 C CA . SER A 1 86 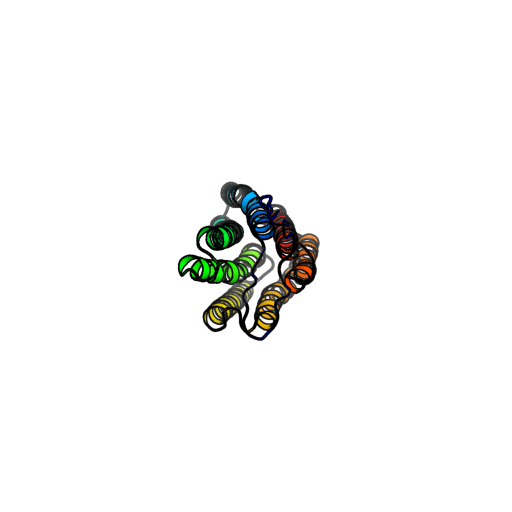? 11.432 7.582 -15.301 1.00 92.50 86 SER A CA 1
ATOM 682 C C . SER A 1 86 ? 11.216 7.618 -16.816 1.00 92.50 86 SER A C 1
ATOM 684 O O . SER A 1 86 ? 12.193 7.643 -17.566 1.00 92.50 86 SER A O 1
ATOM 686 N N . LEU A 1 87 ? 9.960 7.706 -17.263 1.00 92.56 87 LEU A N 1
ATOM 687 C CA . LEU A 1 87 ? 9.592 7.801 -18.674 1.00 92.56 87 LEU A CA 1
ATOM 688 C C . LEU A 1 87 ? 9.945 9.162 -19.302 1.00 92.56 87 LEU A C 1
ATOM 690 O O . LEU A 1 87 ? 10.448 9.194 -20.423 1.00 92.56 87 LEU A O 1
ATOM 694 N N . ILE A 1 88 ? 9.683 10.273 -18.602 1.00 94.38 88 ILE A N 1
ATOM 695 C CA . ILE A 1 88 ? 9.839 11.638 -19.143 1.00 94.38 88 ILE A CA 1
ATOM 696 C C . ILE A 1 88 ? 11.285 12.135 -19.038 1.00 94.38 88 ILE A C 1
ATOM 698 O O . ILE A 1 88 ? 11.838 12.661 -20.001 1.00 94.38 88 ILE A O 1
ATOM 702 N N . PHE A 1 89 ? 11.898 11.989 -17.863 1.00 92.25 89 PHE A N 1
ATOM 703 C CA . PHE A 1 89 ? 13.207 12.569 -17.540 1.00 92.25 89 PHE A CA 1
ATOM 704 C C . PHE A 1 89 ? 14.339 11.536 -17.568 1.00 92.25 89 PHE A C 1
ATOM 706 O O . PHE A 1 89 ? 15.506 11.881 -17.374 1.00 92.25 89 PHE A O 1
ATOM 713 N N . GLY A 1 90 ? 14.010 10.261 -17.781 1.00 87.62 90 GLY A N 1
ATOM 714 C CA . GLY A 1 90 ? 14.953 9.153 -17.708 1.00 87.62 90 GLY A CA 1
ATOM 715 C C . GLY A 1 90 ? 15.268 8.723 -16.271 1.00 87.62 90 GLY A C 1
ATOM 716 O O . GLY A 1 90 ? 15.112 9.474 -15.300 1.00 87.62 90 GLY A O 1
ATOM 717 N N . ASN A 1 91 ? 15.761 7.490 -16.135 1.00 83.25 91 ASN A N 1
ATOM 718 C CA . ASN A 1 91 ? 16.009 6.841 -14.838 1.00 83.25 91 ASN A CA 1
ATOM 719 C C . ASN A 1 91 ? 17.123 7.507 -14.020 1.00 83.25 91 ASN A C 1
ATOM 721 O O . ASN A 1 91 ? 17.113 7.430 -12.795 1.00 83.25 91 ASN A O 1
ATOM 725 N N . ASN A 1 92 ? 18.074 8.164 -14.689 1.00 85.00 92 ASN A N 1
ATOM 726 C CA . ASN A 1 92 ? 19.246 8.758 -14.043 1.00 85.00 92 ASN A CA 1
ATOM 727 C C . ASN A 1 92 ? 19.023 10.207 -13.587 1.00 85.00 92 ASN A C 1
ATOM 729 O O . ASN A 1 92 ? 19.908 10.782 -12.953 1.00 85.00 92 ASN A O 1
ATOM 733 N N . SER A 1 93 ? 17.871 10.810 -13.899 1.00 92.94 93 SER A N 1
ATOM 734 C CA . SER A 1 93 ? 17.564 12.164 -13.440 1.00 92.94 93 SER A CA 1
ATOM 735 C C . SER A 1 93 ? 17.427 12.214 -11.916 1.00 92.94 93 SER A C 1
ATOM 737 O O . SER A 1 93 ? 17.031 11.241 -11.268 1.00 92.94 93 SER A O 1
ATOM 739 N N . MET A 1 94 ? 17.741 13.372 -11.329 1.00 93.50 94 MET A N 1
ATOM 740 C CA . MET A 1 94 ? 17.640 13.579 -9.882 1.00 93.50 94 MET A CA 1
ATOM 741 C C . MET A 1 94 ? 16.222 13.293 -9.367 1.00 93.50 94 MET A C 1
ATOM 743 O O . MET A 1 94 ? 16.064 12.624 -8.348 1.00 93.50 94 MET A O 1
ATOM 747 N N . ILE A 1 95 ? 15.199 13.737 -10.106 1.00 95.00 95 ILE A N 1
ATOM 748 C CA . ILE A 1 95 ? 13.798 13.563 -9.716 1.00 95.00 95 ILE A CA 1
ATOM 749 C C . ILE A 1 95 ? 13.369 12.091 -9.776 1.00 95.00 95 ILE A C 1
ATOM 751 O O . ILE A 1 95 ? 12.734 11.611 -8.841 1.00 95.00 95 ILE A O 1
ATOM 755 N N . SER A 1 96 ? 13.797 11.339 -10.800 1.00 92.88 96 SER A N 1
ATOM 756 C CA . SER A 1 96 ? 13.516 9.902 -10.893 1.00 92.88 96 SER A CA 1
ATOM 757 C C . SER A 1 96 ? 14.183 9.115 -9.781 1.00 92.88 96 SER A C 1
ATOM 759 O O . SER A 1 96 ? 13.560 8.222 -9.221 1.00 92.88 96 SER A O 1
ATOM 761 N N . ARG A 1 97 ? 15.418 9.461 -9.404 1.00 92.06 97 ARG A N 1
ATOM 762 C CA . ARG A 1 97 ? 16.097 8.811 -8.273 1.00 92.06 97 ARG A CA 1
ATOM 763 C C . ARG A 1 97 ? 15.409 9.105 -6.941 1.00 92.06 97 ARG A C 1
ATOM 765 O O . ARG A 1 97 ? 15.272 8.200 -6.123 1.00 92.06 97 ARG A O 1
ATOM 772 N N . PHE A 1 98 ? 14.966 10.344 -6.737 1.00 95.06 98 PHE A N 1
ATOM 773 C CA . PHE A 1 98 ? 14.218 10.736 -5.543 1.00 95.06 98 PHE A CA 1
ATOM 774 C C . PHE A 1 98 ? 12.874 10.003 -5.449 1.00 95.06 98 PHE A C 1
ATOM 776 O O . PHE A 1 98 ? 12.559 9.423 -4.412 1.00 95.06 98 PHE A O 1
ATOM 783 N N . LEU A 1 99 ? 12.107 9.966 -6.541 1.00 96.31 99 LEU A N 1
ATOM 784 C CA . LEU A 1 99 ? 10.828 9.257 -6.583 1.00 96.31 99 LEU A CA 1
ATOM 785 C C . LEU A 1 99 ? 11.005 7.740 -6.478 1.00 96.31 99 LEU A C 1
ATOM 787 O O . LEU A 1 99 ? 10.192 7.099 -5.828 1.00 96.31 99 LEU A O 1
ATOM 791 N N . HIS A 1 100 ? 12.090 7.174 -7.013 1.00 94.44 100 HIS A N 1
ATOM 792 C CA . HIS A 1 100 ? 12.406 5.752 -6.852 1.00 94.44 100 HIS A CA 1
ATOM 793 C C . HIS A 1 100 ? 12.664 5.374 -5.388 1.00 94.44 100 HIS A C 1
ATOM 795 O O . HIS A 1 100 ? 12.219 4.328 -4.918 1.00 94.44 100 HIS A O 1
ATOM 801 N N . PHE A 1 101 ? 13.375 6.231 -4.648 1.00 95.31 101 PHE A N 1
ATOM 802 C CA . PHE A 1 101 ? 13.559 6.043 -3.211 1.00 95.31 101 PHE A CA 1
ATOM 803 C C . PHE A 1 101 ? 12.210 6.032 -2.480 1.00 95.31 101 PHE A C 1
ATOM 805 O O . PHE A 1 101 ? 11.979 5.162 -1.638 1.00 95.31 101 PHE A O 1
ATOM 812 N N . TRP A 1 102 ? 11.313 6.966 -2.812 1.00 97.12 102 TRP A N 1
ATOM 813 C CA . TRP A 1 102 ? 9.996 7.047 -2.181 1.00 97.12 102 TRP A CA 1
ATOM 814 C C . TRP A 1 102 ? 9.056 5.918 -2.585 1.00 97.12 102 TRP A C 1
ATOM 816 O O . TRP A 1 102 ? 8.360 5.410 -1.713 1.00 97.12 102 TRP A O 1
ATOM 826 N N . ASP A 1 103 ? 9.063 5.485 -3.842 1.00 96.75 103 ASP A N 1
ATOM 827 C CA . ASP A 1 103 ? 8.310 4.321 -4.321 1.00 96.75 103 ASP A CA 1
ATOM 828 C C . ASP A 1 103 ? 8.626 3.078 -3.468 1.00 96.75 103 ASP A C 1
ATOM 830 O O . ASP A 1 103 ? 7.734 2.472 -2.874 1.00 96.75 103 ASP A O 1
ATOM 834 N N . ARG A 1 104 ? 9.916 2.793 -3.241 1.00 95.50 104 ARG A N 1
ATOM 835 C CA . ARG A 1 104 ? 10.354 1.662 -2.399 1.00 95.50 104 ARG A CA 1
ATOM 836 C C . ARG A 1 104 ? 10.123 1.882 -0.907 1.00 95.50 104 ARG A C 1
ATOM 838 O O . ARG A 1 104 ? 9.703 0.966 -0.197 1.00 95.50 104 ARG A O 1
ATOM 845 N N . SER A 1 105 ? 10.374 3.091 -0.412 1.00 97.25 105 SER A N 1
ATOM 846 C CA . SER A 1 105 ? 10.201 3.415 1.011 1.00 97.25 105 SER A CA 1
ATOM 847 C C . SER A 1 105 ? 8.734 3.373 1.434 1.00 97.25 105 SER A C 1
ATOM 849 O O . SER A 1 105 ? 8.421 2.939 2.542 1.00 97.25 105 SER A O 1
ATOM 851 N N . THR A 1 106 ? 7.824 3.767 0.540 1.00 98.00 106 THR A N 1
ATOM 852 C CA . THR A 1 106 ? 6.384 3.792 0.818 1.00 98.00 106 THR A CA 1
ATOM 853 C C . THR A 1 106 ? 5.836 2.396 1.096 1.00 98.00 106 THR A C 1
ATOM 855 O O . THR A 1 106 ? 4.929 2.271 1.911 1.00 98.00 106 THR A O 1
ATOM 858 N N . ILE A 1 107 ? 6.420 1.339 0.520 1.00 97.94 107 ILE A N 1
ATOM 859 C CA . ILE A 1 107 ? 6.018 -0.047 0.800 1.00 97.94 107 ILE A CA 1
ATOM 860 C C . ILE A 1 107 ? 6.185 -0.376 2.296 1.00 97.94 107 ILE A C 1
ATOM 862 O O . ILE A 1 107 ? 5.281 -0.959 2.891 1.00 97.94 107 ILE A O 1
ATOM 866 N N . PHE A 1 108 ? 7.282 0.048 2.944 1.00 98.38 108 PHE A N 1
ATOM 867 C CA . PHE A 1 108 ? 7.482 -0.169 4.387 1.00 98.38 108 PHE A CA 1
ATOM 868 C C . PHE A 1 108 ? 6.418 0.546 5.226 1.00 98.38 108 PHE A C 1
ATOM 870 O O . PHE A 1 108 ? 5.806 -0.063 6.105 1.00 98.38 108 PHE A O 1
ATOM 877 N N . THR A 1 109 ? 6.168 1.824 4.928 1.00 98.19 109 THR A N 1
ATOM 878 C CA . THR A 1 109 ? 5.140 2.628 5.606 1.00 98.19 109 THR A CA 1
ATOM 879 C C . THR A 1 109 ? 3.745 2.047 5.395 1.00 98.19 109 THR A C 1
ATOM 881 O O . THR A 1 109 ? 2.956 1.960 6.334 1.00 98.19 109 THR A O 1
ATOM 884 N N . PHE A 1 110 ? 3.442 1.606 4.175 1.00 98.44 110 PHE A N 1
ATOM 885 C CA . PHE A 1 110 ? 2.163 1.006 3.830 1.00 98.44 110 PHE A CA 1
ATOM 886 C C . PHE A 1 110 ? 1.922 -0.291 4.602 1.00 98.44 110 PHE A C 1
ATOM 888 O O . PHE A 1 110 ? 0.887 -0.408 5.259 1.00 98.44 110 PHE A O 1
ATOM 895 N N . ILE A 1 111 ? 2.889 -1.215 4.621 1.00 98.12 111 ILE A N 1
ATOM 896 C CA . ILE A 1 111 ? 2.776 -2.454 5.404 1.00 98.12 111 ILE A CA 1
ATOM 897 C C . ILE A 1 111 ? 2.571 -2.131 6.892 1.00 98.12 111 ILE A C 1
ATOM 899 O O . ILE A 1 111 ? 1.668 -2.683 7.515 1.00 98.12 111 ILE A O 1
ATOM 903 N N . ALA A 1 112 ? 3.345 -1.198 7.458 1.00 98.31 112 ALA A N 1
ATOM 904 C CA . ALA A 1 112 ? 3.185 -0.787 8.855 1.00 98.31 112 ALA A CA 1
ATOM 905 C C . ALA A 1 112 ? 1.780 -0.234 9.149 1.00 98.31 112 ALA A C 1
ATOM 907 O O . ALA A 1 112 ? 1.143 -0.627 10.129 1.00 98.31 112 ALA A O 1
ATOM 908 N N . SER A 1 113 ? 1.268 0.630 8.271 1.00 98.00 113 SER A N 1
ATOM 909 C CA . SER A 1 113 ? -0.065 1.222 8.408 1.00 98.00 113 SER A CA 1
ATOM 910 C C . SER A 1 113 ? -1.196 0.189 8.299 1.00 98.00 113 SER A C 1
ATOM 912 O O . SER A 1 113 ? -2.190 0.313 9.013 1.00 98.00 113 SER A O 1
ATOM 914 N N . CYS A 1 114 ? -1.021 -0.871 7.491 1.00 96.12 114 CYS A N 1
ATOM 915 C CA . CYS A 1 114 ? -2.001 -1.954 7.349 1.00 96.12 114 CYS A CA 1
ATOM 916 C C . CYS A 1 114 ? -2.288 -2.651 8.681 1.00 96.12 114 CYS A C 1
ATOM 918 O O . CYS A 1 114 ? -3.390 -3.151 8.875 1.00 96.12 114 CYS A O 1
ATOM 920 N N . PHE A 1 115 ? -1.327 -2.678 9.608 1.00 96.44 115 PHE A N 1
ATOM 921 C CA . PHE A 1 115 ? -1.492 -3.319 10.912 1.00 96.44 115 PHE A CA 1
ATOM 922 C C . PHE A 1 115 ? -2.181 -2.445 11.959 1.00 96.44 115 PHE A C 1
ATOM 924 O O . PHE A 1 115 ? -2.691 -2.978 12.946 1.00 96.44 115 PHE A O 1
ATOM 931 N N . MET A 1 116 ? -2.236 -1.123 11.770 1.00 96.19 116 MET A N 1
ATOM 932 C CA . MET A 1 116 ? -2.809 -0.218 12.770 1.00 96.19 116 MET A CA 1
ATOM 933 C C . MET A 1 116 ? -4.278 -0.530 13.106 1.00 96.19 116 MET A C 1
ATOM 935 O O . MET A 1 116 ? -4.568 -0.643 14.299 1.00 96.19 116 MET A O 1
ATOM 939 N N . PRO A 1 117 ? -5.194 -0.751 12.135 1.00 95.69 117 PRO A N 1
ATOM 940 C CA . PRO A 1 117 ? -6.570 -1.143 12.446 1.00 95.69 117 PRO A CA 1
ATOM 941 C C . PRO A 1 117 ? -6.647 -2.436 13.269 1.00 95.69 117 PRO A C 1
ATOM 943 O O . PRO A 1 117 ? -7.471 -2.556 14.168 1.00 95.69 117 PRO A O 1
ATOM 946 N N . TRP A 1 118 ? -5.764 -3.398 12.996 1.00 95.31 118 TRP A N 1
ATOM 947 C CA . TRP A 1 118 ? -5.785 -4.716 13.631 1.00 95.31 118 TRP A CA 1
ATOM 948 C C . TRP A 1 118 ? -5.227 -4.735 15.048 1.00 95.31 118 TRP A C 1
ATOM 950 O O . TRP A 1 118 ? -5.641 -5.580 15.838 1.00 95.31 118 TRP A O 1
ATOM 960 N N . PHE A 1 119 ? -4.321 -3.824 15.389 1.00 95.19 119 PHE A N 1
ATOM 961 C CA . PHE A 1 119 ? -3.815 -3.707 16.755 1.00 95.19 119 PHE A CA 1
ATOM 962 C C . PHE A 1 119 ? -4.622 -2.717 17.592 1.00 95.19 119 PHE A C 1
ATOM 964 O O . PHE A 1 119 ? -4.961 -3.028 18.726 1.00 95.19 119 PHE A O 1
ATOM 971 N N . VAL A 1 120 ? -4.942 -1.539 17.054 1.00 95.81 120 VAL A N 1
ATOM 972 C CA . VAL A 1 120 ? -5.516 -0.444 17.853 1.00 95.81 120 VAL A CA 1
ATOM 973 C C . VAL A 1 120 ? -7.031 -0.561 18.011 1.00 95.81 120 VAL A C 1
ATOM 975 O O . VAL A 1 120 ? -7.559 -0.154 19.041 1.00 95.81 120 VAL A O 1
ATOM 978 N N . LEU A 1 121 ? -7.739 -1.116 17.022 1.00 94.06 121 LEU A N 1
ATOM 979 C CA . LEU A 1 121 ? -9.203 -1.272 17.068 1.00 94.06 121 LEU A CA 1
ATOM 980 C C . LEU A 1 121 ? -9.635 -2.670 17.527 1.00 94.06 121 LEU A C 1
ATOM 982 O O . LEU A 1 121 ? -10.797 -3.036 17.392 1.00 94.06 121 LEU A O 1
ATOM 986 N N . THR A 1 122 ? -8.704 -3.479 18.034 1.00 89.69 122 THR A N 1
ATOM 987 C CA . THR A 1 122 ? -9.007 -4.815 18.553 1.00 89.69 122 THR A CA 1
ATOM 988 C C . THR A 1 122 ? -9.089 -4.770 20.072 1.00 89.69 122 THR A C 1
ATOM 990 O O . THR A 1 122 ? -8.082 -4.583 20.747 1.00 89.69 122 THR A O 1
ATOM 993 N N . GLU A 1 123 ? -10.286 -4.994 20.608 1.00 84.38 123 GLU A N 1
ATOM 994 C CA . GLU A 1 123 ? -10.570 -4.894 22.048 1.00 84.38 123 GLU A CA 1
ATOM 995 C C . GLU A 1 123 ? -9.995 -6.052 22.879 1.00 84.38 123 GLU A C 1
ATOM 997 O O . GLU A 1 123 ? -9.819 -5.930 24.088 1.00 84.38 123 GLU A O 1
ATOM 1002 N N . THR A 1 124 ? -9.671 -7.183 22.245 1.00 86.56 124 THR A N 1
ATOM 1003 C CA . THR A 1 124 ? -9.147 -8.376 22.934 1.00 86.56 124 THR A CA 1
ATOM 1004 C C . THR A 1 124 ? -7.677 -8.247 23.343 1.00 86.56 124 THR A C 1
ATOM 1006 O O . THR A 1 124 ? -7.172 -9.079 24.099 1.00 86.56 124 THR A O 1
ATOM 1009 N N . LEU A 1 125 ? -6.972 -7.220 22.859 1.00 89.50 125 LEU A N 1
ATOM 1010 C CA . LEU A 1 125 ? -5.560 -6.988 23.143 1.00 89.50 125 LEU A CA 1
ATOM 1011 C C . LEU A 1 125 ? -5.395 -5.917 24.223 1.00 89.50 125 LEU A C 1
ATOM 1013 O O . LEU A 1 125 ? -6.007 -4.855 24.173 1.00 89.50 125 LEU A O 1
ATOM 1017 N N . SER A 1 126 ? -4.507 -6.159 25.189 1.00 92.81 126 SER A N 1
ATOM 1018 C CA . SER A 1 126 ? -4.193 -5.143 26.197 1.00 92.81 126 SER A CA 1
ATOM 1019 C C . SER A 1 126 ? -3.427 -3.965 25.585 1.00 92.81 126 SER A C 1
ATOM 1021 O O . SER A 1 126 ? -2.568 -4.149 24.718 1.00 92.81 126 SER A O 1
ATOM 1023 N N . ASN A 1 127 ? -3.657 -2.754 26.102 1.00 93.00 127 ASN A N 1
ATOM 1024 C CA . ASN A 1 127 ? -2.981 -1.536 25.633 1.00 93.00 127 ASN A CA 1
ATOM 1025 C C . ASN A 1 127 ? -1.448 -1.670 25.619 1.00 93.00 127 ASN A C 1
ATOM 1027 O O . ASN A 1 127 ? -0.788 -1.273 24.661 1.00 93.00 127 ASN A O 1
ATOM 1031 N N . THR A 1 128 ? -0.864 -2.289 26.650 1.00 95.06 128 THR A N 1
ATOM 1032 C CA . THR A 1 128 ? 0.586 -2.531 26.722 1.00 95.06 128 THR A CA 1
ATOM 1033 C C . THR A 1 128 ? 1.075 -3.444 25.597 1.00 95.06 128 THR A C 1
ATOM 1035 O O . THR A 1 128 ? 2.157 -3.228 25.052 1.00 95.06 128 THR A O 1
ATOM 1038 N N . TYR A 1 129 ? 0.297 -4.469 25.241 1.00 94.88 129 TYR A N 1
ATOM 1039 C CA . TYR A 1 129 ? 0.636 -5.387 24.157 1.00 94.88 129 TYR A CA 1
ATOM 1040 C C . TYR A 1 129 ? 0.561 -4.694 22.792 1.00 94.88 129 TYR A C 1
ATOM 1042 O O . TYR A 1 129 ? 1.495 -4.804 21.997 1.00 94.88 129 TYR A O 1
ATOM 1050 N N . VAL A 1 130 ? -0.500 -3.914 22.567 1.00 95.31 130 VAL A N 1
ATOM 1051 C CA . VAL A 1 130 ? -0.687 -3.087 21.366 1.00 95.31 130 VAL A CA 1
ATOM 1052 C C . VAL A 1 130 ? 0.493 -2.135 21.173 1.00 95.31 130 VAL A C 1
ATOM 1054 O O . VAL A 1 130 ? 1.129 -2.150 20.121 1.00 95.31 130 VAL A O 1
ATOM 1057 N N . MET A 1 131 ? 0.859 -1.366 22.203 1.00 96.00 131 MET A N 1
ATOM 1058 C CA . MET A 1 131 ? 1.953 -0.393 22.106 1.00 96.00 131 MET A CA 1
ATOM 1059 C C . MET A 1 131 ? 3.306 -1.045 21.799 1.00 96.00 131 MET A C 1
ATOM 1061 O O . MET A 1 131 ? 4.062 -0.514 20.985 1.00 96.00 131 MET A O 1
ATOM 1065 N N . LYS A 1 132 ? 3.607 -2.212 22.389 1.00 96.88 132 LYS A N 1
ATOM 1066 C CA . LYS A 1 132 ? 4.840 -2.962 22.084 1.00 96.88 132 LYS A CA 1
ATOM 1067 C C . LYS A 1 132 ? 4.925 -3.335 20.604 1.00 96.88 132 LYS A C 1
ATOM 1069 O O . LYS A 1 132 ? 5.975 -3.149 19.989 1.00 96.88 132 LYS A O 1
ATOM 1074 N N . TRP A 1 133 ? 3.828 -3.828 20.030 1.00 96.94 133 TRP A N 1
ATOM 1075 C CA . TRP A 1 133 ? 3.786 -4.192 18.616 1.00 96.94 133 TRP A CA 1
ATOM 1076 C C . TRP A 1 133 ? 3.868 -2.984 17.695 1.00 96.94 133 TRP A C 1
ATOM 1078 O O . TRP A 1 133 ? 4.635 -3.028 16.738 1.00 96.94 133 TRP A O 1
ATOM 1088 N N . LEU A 1 134 ? 3.164 -1.891 18.001 1.00 96.75 134 LEU A N 1
ATOM 1089 C CA . LEU A 1 134 ? 3.258 -0.664 17.207 1.00 96.75 134 LEU A CA 1
ATOM 1090 C C . LEU A 1 134 ? 4.694 -0.131 17.164 1.00 96.75 134 LEU A C 1
ATOM 1092 O O . LEU A 1 134 ? 5.199 0.159 16.082 1.00 96.75 134 LEU A O 1
ATOM 1096 N N . VAL A 1 135 ? 5.380 -0.065 18.311 1.00 97.94 135 VAL A N 1
ATOM 1097 C CA . VAL A 1 135 ? 6.793 0.346 18.359 1.00 97.94 135 VAL A CA 1
ATOM 1098 C C . VAL A 1 135 ? 7.660 -0.590 17.515 1.00 97.94 135 VAL A C 1
ATOM 1100 O O . VAL A 1 135 ? 8.462 -0.118 16.716 1.00 97.94 135 VAL A O 1
ATOM 1103 N N . CYS A 1 136 ? 7.476 -1.907 17.638 1.00 97.94 136 CYS A N 1
ATOM 1104 C CA . CYS A 1 136 ? 8.238 -2.887 16.864 1.00 97.94 136 CYS A CA 1
ATOM 1105 C C . CYS A 1 136 ? 8.030 -2.724 15.346 1.00 97.94 136 CYS A C 1
ATOM 1107 O O . CYS A 1 136 ? 9.004 -2.608 14.603 1.00 97.94 136 CYS A O 1
ATOM 1109 N N . ILE A 1 137 ? 6.775 -2.636 14.899 1.00 98.25 137 ILE A N 1
ATOM 1110 C CA . ILE A 1 137 ? 6.395 -2.475 13.488 1.00 98.25 137 ILE A CA 1
ATOM 1111 C C . ILE A 1 137 ? 7.009 -1.202 12.902 1.00 98.25 137 ILE A C 1
ATOM 1113 O O . ILE A 1 137 ? 7.635 -1.247 11.843 1.00 98.25 137 ILE A O 1
ATOM 1117 N N . TRP A 1 138 ? 6.863 -0.067 13.590 1.00 98.19 138 TRP A N 1
ATOM 1118 C CA . TRP A 1 138 ? 7.379 1.206 13.091 1.00 98.19 138 TRP A CA 1
ATOM 1119 C C . TRP A 1 138 ? 8.907 1.266 13.119 1.00 98.19 138 TRP A C 1
ATOM 1121 O O . TRP A 1 138 ? 9.498 1.792 12.180 1.00 98.19 138 TRP A O 1
ATOM 1131 N N . LEU A 1 139 ? 9.572 0.666 14.113 1.00 98.25 139 LEU A N 1
ATOM 1132 C CA . LEU A 1 139 ? 11.033 0.532 14.104 1.00 98.25 139 LEU A CA 1
ATOM 1133 C C . LEU A 1 139 ? 11.519 -0.317 12.924 1.00 98.25 139 LEU A C 1
ATOM 1135 O O . LEU A 1 139 ? 12.485 0.056 12.263 1.00 98.25 139 LEU A O 1
ATOM 1139 N N . MET A 1 140 ? 10.839 -1.424 12.620 1.00 9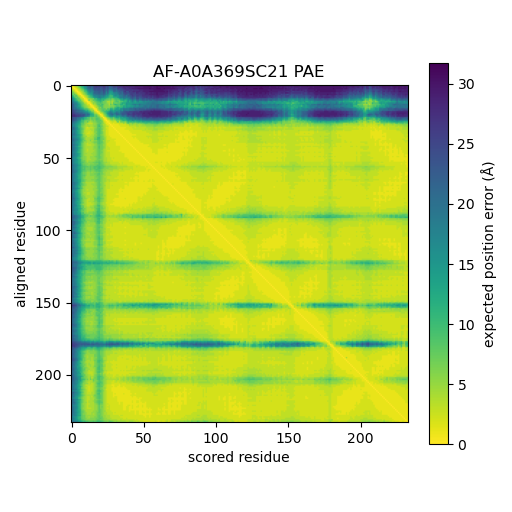7.88 140 MET A N 1
ATOM 1140 C CA . MET A 1 140 ? 11.156 -2.255 11.456 1.00 97.88 140 MET A CA 1
ATOM 1141 C C . MET A 1 140 ? 10.912 -1.515 10.133 1.00 97.88 140 MET A C 1
ATOM 1143 O O . MET A 1 140 ? 11.728 -1.622 9.217 1.00 97.88 140 MET A O 1
ATOM 1147 N N . ALA A 1 141 ? 9.836 -0.729 10.033 1.00 98.25 141 ALA A N 1
ATOM 1148 C CA . ALA A 1 141 ? 9.576 0.109 8.865 1.00 98.25 141 ALA A CA 1
ATOM 1149 C C . ALA A 1 141 ? 10.664 1.179 8.687 1.00 98.25 141 ALA A C 1
ATOM 1151 O O . ALA A 1 141 ? 11.215 1.319 7.597 1.00 98.25 141 ALA A O 1
ATOM 1152 N N . MET A 1 142 ? 11.048 1.872 9.764 1.00 98.31 142 MET A N 1
ATOM 1153 C CA . MET A 1 142 ? 12.131 2.861 9.746 1.00 98.31 142 MET A CA 1
ATOM 1154 C C . MET A 1 142 ? 13.484 2.238 9.396 1.00 98.31 142 MET A C 1
ATOM 1156 O O . MET A 1 142 ? 14.257 2.830 8.639 1.00 98.31 142 MET A O 1
ATOM 1160 N N . LEU A 1 143 ? 13.760 1.027 9.887 1.00 97.94 143 LEU A N 1
ATOM 1161 C CA . LEU A 1 143 ? 14.936 0.253 9.496 1.00 97.94 143 LEU A CA 1
ATOM 1162 C C . LEU A 1 143 ? 14.921 -0.041 7.990 1.00 97.94 143 LEU A C 1
ATOM 1164 O O . LEU A 1 143 ? 15.932 0.164 7.324 1.00 97.94 143 LEU A O 1
ATOM 1168 N N . GLY A 1 144 ? 13.780 -0.466 7.443 1.00 97.50 144 GLY A N 1
ATOM 1169 C CA . GLY A 1 144 ? 13.604 -0.711 6.011 1.00 97.50 144 GLY A CA 1
ATOM 1170 C C . GLY A 1 144 ? 13.784 0.540 5.145 1.00 97.50 144 GLY A C 1
ATOM 1171 O O . GLY A 1 144 ? 14.497 0.509 4.141 1.00 97.50 144 GLY A O 1
ATOM 1172 N N . ILE A 1 145 ? 13.219 1.675 5.563 1.00 97.81 145 ILE A N 1
ATOM 1173 C CA . ILE A 1 145 ? 13.391 2.968 4.880 1.00 97.81 145 ILE A CA 1
ATOM 1174 C C . ILE A 1 145 ? 14.865 3.396 4.913 1.00 97.81 145 ILE A C 1
ATOM 1176 O O . ILE A 1 145 ? 15.433 3.774 3.888 1.00 97.81 145 ILE A O 1
ATOM 1180 N N . THR A 1 146 ? 15.525 3.261 6.066 1.00 97.31 146 THR A N 1
ATOM 1181 C CA . THR A 1 146 ? 16.961 3.552 6.212 1.00 97.31 146 THR A CA 1
ATOM 1182 C C . THR A 1 146 ? 17.805 2.632 5.329 1.00 97.31 146 THR A C 1
ATOM 1184 O O . THR A 1 146 ? 18.735 3.083 4.664 1.00 97.31 146 THR A O 1
ATOM 1187 N N . PHE A 1 147 ? 17.457 1.346 5.259 1.00 95.69 147 PHE A N 1
ATOM 1188 C CA . PHE A 1 147 ? 18.107 0.387 4.371 1.00 95.69 147 PHE A CA 1
ATOM 1189 C C . PHE A 1 147 ? 17.961 0.787 2.896 1.00 95.69 147 PHE A C 1
ATOM 1191 O O . PHE A 1 147 ? 18.944 0.770 2.153 1.00 95.69 147 PHE A O 1
ATOM 1198 N N . THR A 1 148 ? 16.757 1.202 2.492 1.00 94.19 148 THR A N 1
ATOM 1199 C CA . THR A 1 148 ? 16.457 1.691 1.135 1.00 94.19 148 THR A CA 1
ATOM 1200 C C . THR A 1 148 ? 17.299 2.919 0.796 1.00 94.19 148 THR A C 1
ATOM 1202 O O . THR A 1 148 ? 17.840 3.014 -0.305 1.00 94.19 148 THR A O 1
ATOM 1205 N N . TYR A 1 149 ? 17.461 3.836 1.755 1.00 94.06 149 TYR A N 1
ATOM 1206 C CA . TYR A 1 149 ? 18.285 5.033 1.600 1.00 94.06 149 TYR A CA 1
ATOM 1207 C C . TYR A 1 149 ? 19.771 4.694 1.402 1.00 94.06 149 TYR A C 1
ATOM 1209 O O . TYR A 1 149 ? 20.405 5.203 0.479 1.00 94.06 149 TYR A O 1
ATOM 1217 N N . LEU A 1 150 ? 20.328 3.810 2.239 1.00 93.31 150 LEU A N 1
ATOM 1218 C CA . LEU A 1 150 ? 21.760 3.481 2.234 1.00 93.31 150 LEU A CA 1
ATOM 1219 C C . LEU A 1 150 ? 22.178 2.572 1.069 1.00 93.31 150 LEU A C 1
ATOM 1221 O O . LEU A 1 150 ? 23.291 2.695 0.556 1.00 93.31 150 LEU A O 1
ATOM 1225 N N . PHE A 1 151 ? 21.312 1.642 0.662 1.00 88.81 151 PHE A N 1
ATOM 1226 C CA . PHE A 1 151 ? 21.655 0.567 -0.276 1.00 88.81 151 PHE A CA 1
ATOM 1227 C C . PHE A 1 151 ? 20.754 0.523 -1.506 1.00 88.81 151 PHE A C 1
ATOM 1229 O O . PHE A 1 151 ? 20.535 -0.558 -2.072 1.00 88.81 151 PHE A O 1
ATOM 1236 N N . LEU A 1 152 ? 20.259 1.692 -1.925 1.00 79.81 152 LEU A N 1
ATOM 1237 C CA . LEU A 1 152 ? 19.403 1.850 -3.094 1.00 79.81 152 LEU A CA 1
ATOM 1238 C C . LEU A 1 152 ? 19.935 1.003 -4.266 1.00 79.81 152 LEU A C 1
ATOM 1240 O O . LEU A 1 152 ? 21.084 1.128 -4.685 1.00 79.81 152 LEU A O 1
ATOM 1244 N N . ASP A 1 153 ? 19.093 0.082 -4.738 1.00 75.06 153 ASP A N 1
ATOM 1245 C CA . ASP A 1 153 ? 19.340 -0.863 -5.839 1.00 75.06 153 ASP A CA 1
ATOM 1246 C C . ASP A 1 153 ? 20.417 -1.944 -5.692 1.00 75.06 153 ASP A C 1
ATOM 1248 O O . ASP A 1 153 ? 20.451 -2.843 -6.536 1.00 75.06 153 ASP A O 1
ATOM 1252 N N . ARG A 1 154 ? 21.229 -1.955 -4.629 1.00 79.50 154 ARG A N 1
ATOM 1253 C CA . ARG A 1 154 ? 22.309 -2.948 -4.478 1.00 79.50 154 ARG A CA 1
ATOM 1254 C C . ARG A 1 154 ? 21.827 -4.284 -3.903 1.00 79.50 154 ARG A C 1
ATOM 1256 O O . ARG A 1 154 ? 22.177 -5.339 -4.423 1.00 79.50 154 ARG A O 1
ATOM 1263 N N . TYR A 1 155 ? 21.002 -4.261 -2.855 1.00 86.25 155 TYR A N 1
ATOM 1264 C CA . TYR A 1 155 ? 20.619 -5.464 -2.095 1.00 86.25 155 TYR A CA 1
ATOM 1265 C C . TYR A 1 155 ? 19.116 -5.771 -2.182 1.00 86.25 155 TYR A C 1
ATOM 1267 O O . TYR A 1 155 ? 18.428 -5.933 -1.174 1.00 86.25 155 TYR A O 1
ATOM 1275 N N . LYS A 1 156 ? 18.599 -5.885 -3.412 1.00 85.19 156 LYS A N 1
ATOM 1276 C CA . LYS A 1 156 ? 17.161 -6.075 -3.689 1.00 85.19 156 LYS A CA 1
ATOM 1277 C C . LYS A 1 156 ? 16.552 -7.318 -3.034 1.00 85.19 156 LYS A C 1
ATOM 1279 O O . LYS A 1 156 ? 15.365 -7.326 -2.742 1.00 85.19 156 LYS A O 1
ATOM 1284 N N . LEU A 1 157 ? 17.310 -8.405 -2.855 1.00 89.00 157 LEU A N 1
ATOM 1285 C CA . LEU A 1 157 ? 16.798 -9.599 -2.165 1.00 89.00 157 LEU A CA 1
ATOM 1286 C C . LEU A 1 157 ? 16.584 -9.331 -0.674 1.00 89.00 157 LEU A C 1
ATOM 1288 O O . LEU A 1 157 ? 15.526 -9.665 -0.152 1.00 89.00 157 LEU A O 1
ATOM 1292 N N . LEU A 1 158 ? 17.563 -8.705 -0.020 1.00 91.62 158 LEU A N 1
ATOM 1293 C CA . LEU A 1 158 ? 17.487 -8.397 1.403 1.00 91.62 158 LEU A CA 1
ATOM 1294 C C . LEU A 1 158 ? 16.345 -7.417 1.694 1.00 91.62 158 LEU A C 1
ATOM 1296 O O . LEU A 1 158 ? 15.585 -7.646 2.623 1.00 91.62 158 LEU A O 1
ATOM 1300 N N . GLU A 1 159 ? 16.150 -6.398 0.856 1.00 92.88 159 GLU A N 1
ATOM 1301 C CA . GLU A 1 159 ? 15.000 -5.495 0.994 1.00 92.88 159 GLU A CA 1
ATOM 1302 C C . GLU A 1 159 ? 13.661 -6.242 0.875 1.00 92.88 159 GLU A C 1
ATOM 1304 O O . GLU A 1 159 ? 12.778 -6.057 1.708 1.00 92.88 159 GLU A O 1
ATOM 1309 N N . THR A 1 160 ? 13.522 -7.153 -0.099 1.00 93.94 160 THR A N 1
ATOM 1310 C CA . THR A 1 160 ? 12.317 -7.989 -0.212 1.00 93.94 160 THR A CA 1
ATOM 1311 C C . THR A 1 160 ? 12.088 -8.842 1.036 1.00 93.94 160 THR A C 1
ATOM 1313 O O . THR A 1 160 ? 10.952 -8.966 1.484 1.00 93.94 160 THR A O 1
ATOM 1316 N N . LEU A 1 161 ? 13.148 -9.398 1.633 1.00 95.88 161 LEU A N 1
ATOM 1317 C CA . LEU A 1 161 ? 13.035 -10.128 2.897 1.00 95.88 161 LEU A CA 1
ATOM 1318 C C . LEU A 1 161 ? 12.566 -9.217 4.036 1.00 95.88 161 LEU A C 1
ATOM 1320 O O . LEU A 1 161 ? 11.725 -9.639 4.822 1.00 95.88 161 LEU A O 1
ATOM 1324 N N . LEU A 1 162 ? 13.041 -7.969 4.105 1.00 97.06 162 LEU A N 1
ATOM 1325 C CA . LEU A 1 162 ? 12.566 -7.005 5.102 1.00 97.06 162 LEU A CA 1
ATOM 1326 C C . LEU A 1 162 ? 11.065 -6.715 4.943 1.00 97.06 162 LEU A C 1
ATOM 1328 O O . LEU A 1 162 ? 10.359 -6.701 5.950 1.00 97.06 162 LEU A O 1
ATOM 1332 N N . TYR A 1 163 ? 10.555 -6.562 3.711 1.00 97.50 163 TYR A N 1
ATOM 1333 C CA . TYR A 1 163 ? 9.110 -6.426 3.468 1.00 97.50 163 TYR A CA 1
ATOM 1334 C C . TYR A 1 163 ? 8.329 -7.645 3.964 1.00 97.50 163 TYR A C 1
ATOM 1336 O O . TYR A 1 163 ? 7.320 -7.493 4.650 1.00 97.50 163 TYR A O 1
ATOM 1344 N N . VAL A 1 164 ? 8.802 -8.856 3.649 1.00 97.75 164 VAL A N 1
ATOM 1345 C CA . VAL A 1 164 ? 8.131 -10.102 4.055 1.00 97.75 164 VAL A CA 1
ATOM 1346 C C . VAL A 1 164 ? 8.146 -10.264 5.572 1.00 97.75 164 VAL A C 1
ATOM 1348 O O . VAL A 1 164 ? 7.112 -10.569 6.152 1.00 97.75 164 VAL A O 1
ATOM 1351 N N . ILE A 1 165 ? 9.278 -10.020 6.238 1.00 97.94 165 ILE A N 1
ATOM 1352 C CA . ILE A 1 165 ? 9.370 -10.112 7.702 1.00 97.94 165 ILE A CA 1
ATOM 1353 C C . ILE A 1 165 ? 8.427 -9.091 8.349 1.00 97.94 165 ILE A C 1
ATOM 1355 O O . ILE A 1 165 ? 7.674 -9.455 9.253 1.00 97.94 165 ILE A O 1
ATOM 1359 N N . LEU A 1 166 ? 8.413 -7.846 7.857 1.00 98.00 166 LEU A N 1
ATOM 1360 C CA . LEU A 1 166 ? 7.499 -6.809 8.337 1.00 98.00 166 LEU A CA 1
ATOM 1361 C C . LEU A 1 166 ? 6.030 -7.180 8.104 1.00 98.00 166 LEU A C 1
ATOM 1363 O O . LEU A 1 166 ? 5.206 -6.884 8.958 1.00 98.00 166 LEU A O 1
ATOM 1367 N N . GLY A 1 167 ? 5.698 -7.842 6.994 1.00 97.00 167 GLY A N 1
ATOM 1368 C CA . GLY A 1 167 ? 4.333 -8.270 6.672 1.00 97.00 167 GLY A CA 1
ATOM 1369 C C . GLY A 1 167 ? 3.879 -9.570 7.350 1.00 97.00 167 GLY A C 1
ATOM 1370 O O . GLY A 1 167 ? 2.685 -9.774 7.541 1.00 97.00 167 GLY A O 1
ATOM 1371 N N . VAL A 1 168 ? 4.797 -10.460 7.732 1.00 96.75 168 VAL A N 1
ATOM 1372 C CA . VAL A 1 168 ? 4.448 -11.780 8.287 1.00 96.75 168 VAL A CA 1
ATOM 1373 C C . VAL A 1 168 ? 4.535 -11.795 9.810 1.00 96.75 168 VAL A C 1
ATOM 1375 O O . VAL A 1 168 ? 3.603 -12.267 10.458 1.00 96.75 168 VAL A O 1
ATOM 1378 N N . VAL A 1 169 ? 5.602 -11.261 10.411 1.00 97.00 169 VAL A N 1
ATOM 1379 C CA . VAL A 1 169 ? 5.824 -11.376 11.866 1.00 97.00 169 VAL A CA 1
ATOM 1380 C C . VAL A 1 169 ? 4.691 -10.738 12.684 1.00 97.00 169 VAL A C 1
ATOM 1382 O O . VAL A 1 169 ? 4.158 -11.421 13.560 1.00 97.00 169 VAL A O 1
ATOM 1385 N N . PRO A 1 170 ? 4.233 -9.504 12.392 1.00 95.88 170 PRO A N 1
ATOM 1386 C CA . PRO A 1 170 ? 3.115 -8.903 13.118 1.00 95.88 170 PRO A CA 1
ATOM 1387 C C . PRO A 1 170 ? 1.761 -9.545 12.797 1.00 95.88 170 PRO A C 1
ATOM 1389 O O . PRO A 1 170 ? 0.825 -9.402 13.579 1.00 95.88 170 PRO A O 1
ATOM 1392 N N . SER A 1 171 ? 1.637 -10.275 11.681 1.00 94.69 171 SER A N 1
ATOM 1393 C CA . SER A 1 171 ? 0.378 -10.937 11.319 1.00 94.69 171 SER A CA 1
ATOM 1394 C C . SER A 1 171 ? 0.055 -12.121 12.237 1.00 94.69 171 SER A C 1
ATOM 1396 O O . SER A 1 171 ? -1.112 -12.373 12.516 1.00 94.69 171 SER A O 1
ATOM 1398 N N . ILE A 1 172 ? 1.075 -12.801 12.777 1.00 93.38 172 ILE A N 1
ATOM 1399 C CA . ILE A 1 172 ? 0.922 -13.962 13.667 1.00 93.38 172 ILE A CA 1
ATOM 1400 C C . ILE A 1 172 ? 0.029 -13.642 14.880 1.00 93.38 172 ILE A C 1
ATOM 1402 O O . ILE A 1 172 ? -1.015 -14.281 15.023 1.00 93.38 172 ILE A O 1
ATOM 1406 N N . PRO A 1 173 ? 0.359 -12.666 15.751 1.00 92.06 173 PRO A N 1
ATOM 1407 C CA . PRO A 1 173 ? -0.486 -12.349 16.903 1.00 92.06 173 PRO A CA 1
ATOM 1408 C C . PRO A 1 173 ? -1.872 -11.825 16.504 1.00 92.06 173 PRO A C 1
ATOM 1410 O O . PRO A 1 173 ? -2.840 -12.092 17.212 1.00 92.06 173 PRO A O 1
ATOM 1413 N N . ILE A 1 174 ? -1.997 -11.125 15.369 1.00 91.81 174 ILE A N 1
ATOM 1414 C CA . ILE A 1 174 ? -3.295 -10.649 14.867 1.00 91.81 174 ILE A CA 1
ATOM 1415 C C . ILE A 1 174 ? -4.192 -11.829 14.502 1.00 91.81 174 ILE A C 1
ATOM 1417 O O . ILE A 1 174 ? -5.357 -11.841 14.898 1.00 91.81 174 ILE A O 1
ATOM 1421 N N . LEU A 1 175 ? -3.659 -12.814 13.777 1.00 91.50 175 LEU A N 1
ATOM 1422 C CA . LEU A 1 175 ? -4.403 -14.001 13.362 1.00 91.50 175 LEU A CA 1
ATOM 1423 C C . LEU A 1 175 ? -4.845 -14.834 14.570 1.00 91.50 175 LEU A C 1
ATOM 1425 O O . LEU A 1 175 ? -5.966 -15.333 14.576 1.00 91.50 175 LEU A O 1
ATOM 1429 N N . TYR A 1 176 ? -4.023 -14.919 15.622 1.00 88.56 176 TYR A N 1
ATOM 1430 C CA . TYR A 1 176 ? -4.435 -15.539 16.886 1.00 88.56 176 TYR A CA 1
ATOM 1431 C C . TYR A 1 176 ? -5.540 -14.753 17.604 1.00 88.56 176 TYR A C 1
ATOM 1433 O O . TYR A 1 176 ? -6.448 -15.361 18.163 1.00 88.56 176 TYR A O 1
ATOM 1441 N N . ALA A 1 177 ? -5.493 -13.419 17.581 1.00 86.25 177 ALA A N 1
ATOM 1442 C CA . ALA A 1 177 ? -6.461 -12.573 18.279 1.00 86.25 177 ALA A CA 1
ATOM 1443 C C . ALA A 1 177 ? -7.792 -12.367 17.524 1.00 86.25 177 ALA A C 1
ATOM 1445 O O . ALA A 1 177 ? -8.789 -12.015 18.151 1.00 86.25 177 ALA A O 1
ATOM 1446 N N . ASN A 1 178 ? -7.821 -12.569 16.198 1.00 79.31 178 ASN A N 1
ATOM 1447 C CA . ASN A 1 178 ? -8.961 -12.256 15.318 1.00 79.31 178 ASN A CA 1
ATOM 1448 C C . ASN A 1 178 ? -9.468 -13.483 14.532 1.00 79.31 178 ASN A C 1
ATOM 1450 O O . ASN A 1 178 ? -9.945 -13.342 13.406 1.00 79.31 178 ASN A O 1
ATOM 1454 N N . GLN A 1 179 ? -9.374 -14.692 15.100 1.00 70.56 179 GLN A N 1
ATOM 1455 C CA . GLN A 1 179 ? -9.661 -15.951 14.387 1.00 70.56 179 GLN A CA 1
ATOM 1456 C C . GLN A 1 179 ? -11.033 -15.993 13.681 1.00 70.56 179 GLN A C 1
ATOM 1458 O O . GLN A 1 179 ? -11.150 -16.641 12.646 1.00 70.56 179 GLN A O 1
ATOM 1463 N N . ASN A 1 180 ? -12.039 -15.258 14.175 1.00 70.38 180 ASN A N 1
ATOM 1464 C CA . ASN A 1 180 ? -13.399 -15.247 13.616 1.00 70.38 180 ASN A CA 1
ATOM 1465 C C . ASN A 1 180 ? -13.782 -13.947 12.878 1.00 70.38 180 ASN A C 1
ATOM 1467 O O . ASN A 1 180 ? -14.920 -13.816 12.431 1.00 70.38 180 ASN A O 1
ATOM 1471 N N . SER A 1 181 ? -12.875 -12.975 12.754 1.00 81.75 181 SER A N 1
ATOM 1472 C CA . SER A 1 181 ? -13.183 -11.644 12.208 1.00 81.75 181 SER A CA 1
ATOM 1473 C C . SER A 1 181 ? -12.042 -11.111 11.340 1.00 81.75 181 SER A C 1
ATOM 1475 O O . SER A 1 181 ? -11.232 -10.297 11.772 1.00 81.75 181 SER A O 1
ATOM 1477 N N . GLY A 1 182 ? -11.976 -11.573 10.089 1.00 86.12 182 GLY A N 1
ATOM 1478 C CA . GLY A 1 182 ? -11.033 -11.064 9.085 1.00 86.12 182 GLY A CA 1
ATOM 1479 C C . GLY A 1 182 ? -9.734 -11.852 8.919 1.00 86.12 182 GLY A C 1
ATOM 1480 O O . GLY A 1 182 ? -8.914 -11.494 8.075 1.00 86.12 182 GLY A O 1
ATOM 1481 N N . ALA A 1 183 ? -9.531 -12.932 9.683 1.00 89.06 183 ALA A N 1
ATOM 1482 C CA . ALA A 1 183 ? -8.339 -13.775 9.568 1.00 89.06 183 ALA A CA 1
ATOM 1483 C C . ALA A 1 183 ? -8.159 -14.353 8.153 1.00 89.06 183 ALA A C 1
ATOM 1485 O O . ALA A 1 183 ? -7.050 -14.339 7.621 1.00 89.06 183 ALA A O 1
ATOM 1486 N N . TRP A 1 184 ? -9.249 -14.805 7.523 1.00 92.38 184 TRP A N 1
ATOM 1487 C CA . TRP A 1 184 ? -9.215 -15.330 6.157 1.00 92.38 184 TRP A CA 1
ATOM 1488 C C . TRP A 1 184 ? -8.752 -14.274 5.152 1.00 92.38 184 TRP A C 1
ATOM 1490 O O . TRP A 1 184 ? -7.833 -14.528 4.377 1.00 92.38 184 TRP A O 1
ATOM 1500 N N . GLU A 1 185 ? -9.343 -13.081 5.181 1.00 95.06 185 GLU A N 1
ATOM 1501 C CA . GLU A 1 185 ? -8.987 -11.985 4.285 1.00 95.06 185 GLU A CA 1
ATOM 1502 C C . GLU A 1 185 ? -7.535 -11.534 4.499 1.00 95.06 185 GLU A C 1
ATOM 1504 O O . GLU A 1 185 ? -6.829 -11.263 3.528 1.00 95.06 185 GLU A O 1
ATOM 1509 N N . LEU A 1 186 ? -7.050 -11.536 5.746 1.00 93.56 186 LEU A N 1
ATOM 1510 C CA . LEU A 1 186 ? -5.654 -11.227 6.068 1.00 93.56 186 LEU A CA 1
ATOM 1511 C C . LEU A 1 186 ? -4.692 -12.250 5.475 1.00 93.56 186 LEU A C 1
ATOM 1513 O O . LEU A 1 186 ? -3.700 -11.872 4.848 1.00 93.56 186 LEU A O 1
ATOM 1517 N N . THR A 1 187 ? -4.986 -13.539 5.656 1.00 94.44 187 THR A N 1
ATOM 1518 C CA . THR A 1 187 ? -4.174 -14.621 5.095 1.00 94.44 187 THR A CA 1
ATOM 1519 C C . THR A 1 187 ? -4.224 -14.611 3.570 1.00 94.44 187 THR A C 1
ATOM 1521 O O . THR A 1 187 ? -3.176 -14.703 2.934 1.00 94.44 187 THR A O 1
ATOM 1524 N N . ALA A 1 188 ? -5.405 -14.440 2.972 1.00 96.44 188 ALA A N 1
ATOM 1525 C CA . ALA A 1 188 ? -5.572 -14.383 1.524 1.00 96.44 188 ALA A CA 1
ATOM 1526 C C . ALA A 1 188 ? -4.836 -13.177 0.922 1.00 96.44 188 ALA A C 1
ATOM 1528 O O . ALA A 1 188 ? -4.025 -13.346 0.013 1.00 96.44 188 ALA A O 1
ATOM 1529 N N . GLY A 1 189 ? -5.041 -11.972 1.462 1.00 97.00 189 GLY A N 1
ATOM 1530 C CA . GLY A 1 189 ? -4.357 -10.759 1.009 1.00 97.00 189 GLY A CA 1
ATOM 1531 C C . GLY A 1 189 ? -2.840 -10.833 1.201 1.00 97.00 189 GLY A C 1
ATOM 1532 O O . GLY A 1 189 ? -2.082 -10.455 0.310 1.00 97.00 189 GLY A O 1
ATOM 1533 N N . GLY A 1 190 ? -2.378 -11.376 2.335 1.00 96.56 190 GLY A N 1
ATOM 1534 C CA . GLY A 1 190 ? -0.960 -11.661 2.579 1.00 96.56 190 GLY A CA 1
ATOM 1535 C C . GLY A 1 190 ? -0.375 -12.654 1.570 1.00 96.56 190 GLY A C 1
ATOM 1536 O O . GLY A 1 190 ? 0.700 -12.415 1.020 1.00 96.56 190 GLY A O 1
ATOM 1537 N N . GLY A 1 191 ? -1.110 -13.725 1.261 1.00 97.62 191 GLY A N 1
ATOM 1538 C CA . GLY A 1 191 ? -0.742 -14.704 0.239 1.00 97.62 191 GLY A CA 1
ATOM 1539 C C . GLY A 1 191 ? -0.622 -14.083 -1.153 1.00 97.62 191 GLY A C 1
ATOM 1540 O O . GLY A 1 191 ? 0.358 -14.344 -1.847 1.00 97.62 191 GLY A O 1
ATOM 1541 N N . ILE A 1 192 ? -1.550 -13.198 -1.530 1.00 98.12 192 ILE A N 1
ATOM 1542 C CA . ILE A 1 192 ? -1.495 -12.452 -2.796 1.00 98.12 192 ILE A CA 1
ATOM 1543 C C . ILE A 1 192 ? -0.223 -11.595 -2.881 1.00 98.12 192 ILE A C 1
ATOM 1545 O O . ILE A 1 192 ? 0.464 -11.646 -3.903 1.00 98.12 192 ILE A O 1
ATOM 1549 N N . TYR A 1 193 ? 0.164 -10.884 -1.815 1.00 97.69 193 TYR A N 1
ATOM 1550 C CA . TYR A 1 193 ? 1.441 -10.157 -1.811 1.00 97.69 193 TYR A CA 1
ATOM 1551 C C . TYR A 1 193 ? 2.638 -11.091 -2.006 1.00 97.69 193 TYR A C 1
ATOM 1553 O O . TYR A 1 193 ? 3.505 -10.810 -2.832 1.00 97.69 193 TYR A O 1
ATOM 1561 N N . VAL A 1 194 ? 2.683 -12.216 -1.285 1.00 96.62 194 VAL A N 1
ATOM 1562 C CA . VAL A 1 194 ? 3.791 -13.179 -1.389 1.00 96.62 194 VAL A CA 1
ATOM 1563 C C . VAL A 1 194 ? 3.872 -13.786 -2.791 1.00 96.62 194 VAL A C 1
ATOM 1565 O O . VAL A 1 194 ? 4.963 -13.876 -3.351 1.00 96.62 194 VAL A O 1
ATOM 1568 N N . MET A 1 195 ? 2.738 -14.147 -3.397 1.00 97.00 195 MET A N 1
ATOM 1569 C CA . MET A 1 195 ? 2.689 -14.639 -4.778 1.00 97.00 195 MET A CA 1
ATOM 1570 C C . MET A 1 195 ? 3.204 -13.597 -5.770 1.00 97.00 195 MET A C 1
ATOM 1572 O O . MET A 1 195 ? 3.963 -13.935 -6.679 1.00 97.00 195 MET A O 1
ATOM 1576 N N . GLY A 1 196 ? 2.857 -12.324 -5.568 1.00 96.62 196 GLY A N 1
ATOM 1577 C CA . GLY A 1 196 ? 3.343 -11.233 -6.402 1.00 96.62 196 GLY A CA 1
ATOM 1578 C C . GLY A 1 196 ? 4.875 -11.145 -6.446 1.00 96.62 196 GLY A C 1
ATOM 1579 O O . GLY A 1 196 ? 5.433 -10.819 -7.496 1.00 96.62 196 GLY A O 1
ATOM 1580 N N . ILE A 1 197 ? 5.571 -11.476 -5.348 1.00 94.94 197 ILE A N 1
ATOM 1581 C CA . ILE A 1 197 ? 7.038 -11.354 -5.257 1.00 94.94 197 ILE A CA 1
ATOM 1582 C C . ILE A 1 197 ? 7.729 -12.180 -6.349 1.00 94.94 197 ILE A C 1
ATOM 1584 O O . ILE A 1 197 ? 8.796 -11.793 -6.829 1.00 94.94 197 ILE A O 1
ATOM 1588 N N . LEU A 1 198 ? 7.111 -13.286 -6.781 1.00 94.38 198 LEU A N 1
ATOM 1589 C CA . LEU A 1 198 ? 7.599 -14.093 -7.898 1.00 94.38 198 LEU A CA 1
ATOM 1590 C C . LEU A 1 198 ? 7.756 -13.239 -9.162 1.00 94.38 198 LEU A C 1
ATOM 1592 O O . LEU A 1 198 ? 8.828 -13.233 -9.763 1.00 94.38 198 LEU A O 1
ATOM 1596 N N . PHE A 1 199 ? 6.734 -12.457 -9.516 1.00 93.81 199 PHE A N 1
ATOM 1597 C CA . PHE A 1 199 ? 6.765 -11.577 -10.684 1.00 93.81 199 PHE A CA 1
ATOM 1598 C C . PHE A 1 199 ? 7.754 -10.427 -10.506 1.00 93.81 199 PHE A C 1
ATOM 1600 O O . PHE A 1 199 ? 8.543 -10.178 -11.412 1.00 93.81 199 PHE A O 1
ATOM 1607 N N . PHE A 1 200 ? 7.823 -9.828 -9.314 1.00 90.81 200 PHE A N 1
ATOM 1608 C CA . PHE A 1 200 ? 8.825 -8.802 -9.003 1.00 90.81 200 PHE A CA 1
ATOM 1609 C C . PHE A 1 200 ? 10.269 -9.303 -9.202 1.00 90.81 200 PHE A C 1
ATOM 1611 O O . PHE A 1 200 ? 11.140 -8.582 -9.687 1.00 90.81 200 PHE A O 1
ATOM 1618 N N . LYS A 1 201 ? 10.558 -10.567 -8.861 1.00 89.56 201 LYS A N 1
ATOM 1619 C CA . LYS A 1 201 ? 11.881 -11.180 -9.097 1.00 89.56 201 LYS A CA 1
ATOM 1620 C C . LYS A 1 201 ? 12.096 -11.643 -10.539 1.00 89.56 201 LYS A C 1
ATOM 1622 O O . LYS A 1 201 ? 13.238 -11.907 -10.921 1.00 89.56 201 LYS A O 1
ATOM 1627 N N . CYS A 1 202 ? 11.035 -11.722 -11.334 1.00 88.88 202 CYS A N 1
ATOM 1628 C CA . CYS A 1 202 ? 11.078 -12.064 -12.751 1.00 88.88 202 CYS A CA 1
ATOM 1629 C C . CYS A 1 202 ? 11.208 -10.843 -13.680 1.00 88.88 202 CYS A C 1
ATOM 1631 O O . CYS A 1 202 ? 11.166 -11.025 -14.899 1.00 88.88 202 CYS A O 1
ATOM 1633 N N . ASP A 1 203 ? 11.419 -9.635 -13.148 1.00 85.25 203 ASP A N 1
ATOM 1634 C CA . ASP A 1 203 ? 11.690 -8.427 -13.938 1.00 85.25 203 ASP A CA 1
ATOM 1635 C C . ASP A 1 203 ? 12.810 -8.648 -14.975 1.00 85.25 203 ASP A C 1
ATOM 1637 O O . ASP A 1 203 ? 13.927 -9.068 -14.657 1.00 85.25 203 ASP A O 1
ATOM 1641 N N . GLY A 1 204 ? 12.506 -8.375 -16.250 1.00 82.25 204 GLY A N 1
ATOM 1642 C CA . GLY A 1 204 ? 13.406 -8.619 -17.387 1.00 82.25 204 GLY A CA 1
ATOM 1643 C C . GLY A 1 204 ? 13.547 -10.078 -17.830 1.00 82.25 204 GLY A C 1
ATOM 1644 O O . GLY A 1 204 ? 14.332 -10.356 -18.734 1.00 82.25 204 GLY A O 1
ATOM 1645 N N . ARG A 1 205 ? 12.808 -11.010 -17.216 1.00 85.94 205 ARG A N 1
ATOM 1646 C CA . ARG A 1 205 ? 12.685 -12.412 -17.659 1.00 85.94 205 ARG A CA 1
ATOM 1647 C C . ARG A 1 205 ? 11.304 -12.721 -18.228 1.00 85.94 205 ARG A C 1
ATOM 1649 O O . ARG A 1 205 ? 11.201 -13.532 -19.141 1.00 85.94 205 ARG A O 1
ATOM 1656 N N . ILE A 1 206 ? 10.264 -12.091 -17.681 1.00 87.88 206 ILE A N 1
ATOM 1657 C CA . ILE A 1 206 ? 8.880 -12.194 -18.154 1.00 87.88 206 ILE A CA 1
ATOM 1658 C C . ILE A 1 206 ? 8.454 -10.805 -18.661 1.00 87.88 206 ILE A C 1
ATOM 1660 O O . ILE A 1 206 ? 8.673 -9.822 -17.947 1.00 87.88 206 ILE A O 1
ATOM 1664 N N . PRO A 1 207 ? 7.852 -10.686 -19.861 1.00 88.38 207 PRO A N 1
ATOM 1665 C CA . PRO A 1 207 ? 7.302 -9.416 -20.329 1.00 88.38 207 PRO A CA 1
ATOM 1666 C C . PRO A 1 207 ? 6.283 -8.869 -19.328 1.00 88.38 207 PRO A C 1
ATOM 1668 O O . PRO A 1 207 ? 5.416 -9.615 -18.875 1.00 88.38 207 PRO A O 1
ATOM 1671 N N . PHE A 1 208 ? 6.368 -7.578 -18.999 1.00 92.25 208 PHE A N 1
ATOM 1672 C CA . PHE A 1 208 ? 5.442 -6.920 -18.064 1.00 92.25 208 PHE A CA 1
ATOM 1673 C C . PHE A 1 208 ? 5.435 -7.489 -16.634 1.00 92.25 208 PHE A C 1
ATOM 1675 O O . PHE A 1 208 ? 4.485 -7.235 -15.897 1.00 92.25 208 PHE A O 1
ATOM 1682 N N . ALA A 1 209 ? 6.470 -8.223 -16.205 1.00 93.19 209 ALA A N 1
ATOM 1683 C CA . ALA A 1 209 ? 6.516 -8.824 -14.866 1.00 93.19 209 ALA A CA 1
ATOM 1684 C C . ALA A 1 209 ? 6.243 -7.805 -13.744 1.00 93.19 209 ALA A C 1
ATOM 1686 O O . ALA A 1 209 ? 5.445 -8.070 -12.847 1.00 93.19 209 ALA A O 1
ATOM 1687 N N . HIS A 1 210 ? 6.819 -6.608 -13.853 1.00 94.44 210 HIS A N 1
ATOM 1688 C CA . HIS A 1 210 ? 6.621 -5.531 -12.887 1.00 94.44 210 HIS A CA 1
ATOM 1689 C C . HIS A 1 210 ? 5.174 -5.007 -12.857 1.00 94.44 210 HIS A C 1
ATOM 1691 O O . HIS A 1 210 ? 4.598 -4.799 -11.792 1.00 94.44 210 HIS A O 1
ATOM 1697 N N . ALA A 1 211 ? 4.546 -4.864 -14.027 1.00 96.06 211 ALA A N 1
ATOM 1698 C CA . ALA A 1 211 ? 3.146 -4.457 -14.123 1.00 96.06 211 ALA A CA 1
ATOM 1699 C C . ALA A 1 211 ? 2.217 -5.551 -13.573 1.00 96.06 211 ALA A C 1
ATOM 1701 O O . ALA A 1 211 ? 1.220 -5.256 -12.919 1.00 96.06 211 ALA A O 1
ATOM 1702 N N . ILE A 1 212 ? 2.558 -6.828 -13.774 1.00 96.94 212 ILE A N 1
ATOM 1703 C CA . ILE A 1 212 ? 1.841 -7.942 -13.145 1.00 96.94 212 ILE A CA 1
ATOM 1704 C C . ILE A 1 212 ? 1.995 -7.848 -11.624 1.00 96.94 212 ILE A C 1
ATOM 1706 O O . ILE A 1 212 ? 0.989 -7.881 -10.921 1.00 96.94 212 ILE A O 1
ATOM 1710 N N . TRP A 1 213 ? 3.208 -7.636 -11.106 1.00 96.94 213 TRP A N 1
ATOM 1711 C CA . TRP A 1 213 ? 3.447 -7.387 -9.680 1.00 96.94 213 TRP A CA 1
ATOM 1712 C C . TRP A 1 213 ? 2.547 -6.272 -9.121 1.00 96.94 213 TRP A C 1
ATOM 1714 O O . TRP A 1 213 ? 1.892 -6.486 -8.101 1.00 96.94 213 TRP A O 1
ATOM 1724 N N . HIS A 1 214 ? 2.417 -5.144 -9.825 1.00 97.81 214 HIS A N 1
ATOM 1725 C CA . HIS A 1 214 ? 1.508 -4.055 -9.446 1.00 97.81 214 HIS A CA 1
ATOM 1726 C C . HIS A 1 214 ? 0.055 -4.512 -9.280 1.00 97.81 214 HIS A C 1
ATOM 1728 O O . HIS A 1 214 ? -0.617 -4.118 -8.327 1.00 97.81 214 HIS A O 1
ATOM 1734 N N . THR A 1 215 ? -0.439 -5.391 -10.158 1.00 98.38 215 THR A N 1
ATOM 1735 C CA . THR A 1 215 ? -1.803 -5.927 -10.013 1.00 98.38 215 THR A CA 1
ATOM 1736 C C . THR A 1 215 ? -1.963 -6.796 -8.765 1.00 98.38 215 THR A C 1
ATOM 1738 O O . THR A 1 215 ? -2.980 -6.685 -8.084 1.00 98.38 215 THR A O 1
ATOM 1741 N N . PHE A 1 216 ? -0.953 -7.596 -8.395 1.00 98.50 216 PHE A N 1
ATOM 1742 C CA . PHE A 1 216 ? -0.971 -8.354 -7.138 1.00 98.50 216 PHE A CA 1
ATOM 1743 C C . PHE A 1 216 ? -0.969 -7.418 -5.926 1.00 98.50 216 PHE A C 1
ATOM 1745 O O . PHE A 1 216 ? -1.744 -7.630 -4.995 1.00 98.50 216 PHE A O 1
ATOM 1752 N N . VAL A 1 217 ? -0.159 -6.355 -5.953 1.00 98.31 217 VAL A N 1
ATOM 1753 C CA . VAL A 1 217 ? -0.138 -5.344 -4.885 1.00 98.31 217 VAL A CA 1
ATOM 1754 C C . VAL A 1 217 ? -1.509 -4.682 -4.735 1.00 98.31 217 VAL A C 1
ATOM 1756 O O . VAL A 1 217 ? -2.035 -4.614 -3.625 1.00 98.31 217 VAL A O 1
ATOM 1759 N N . ALA A 1 218 ? -2.128 -4.260 -5.838 1.00 98.50 218 ALA A N 1
ATOM 1760 C CA . ALA A 1 218 ? -3.445 -3.634 -5.815 1.00 98.50 218 ALA A CA 1
ATOM 1761 C C . ALA A 1 218 ? -4.550 -4.582 -5.316 1.00 98.50 218 ALA A C 1
ATOM 1763 O O . ALA A 1 218 ? -5.357 -4.197 -4.470 1.00 98.50 218 ALA A O 1
ATOM 1764 N N . CYS A 1 219 ? -4.563 -5.837 -5.777 1.00 98.50 219 CYS A N 1
ATOM 1765 C CA . CYS A 1 219 ? -5.506 -6.853 -5.305 1.00 98.50 219 CYS A CA 1
ATOM 1766 C C . CYS A 1 219 ? -5.326 -7.149 -3.809 1.00 98.50 219 CYS A C 1
ATOM 1768 O O . CYS A 1 219 ? -6.310 -7.216 -3.074 1.00 98.50 219 CYS A O 1
ATOM 1770 N N . GLY A 1 220 ? -4.081 -7.283 -3.342 1.00 98.38 220 GLY A N 1
ATOM 1771 C CA . GLY A 1 220 ? -3.776 -7.447 -1.921 1.00 98.38 220 GLY A CA 1
ATOM 1772 C C . GLY A 1 220 ? -4.279 -6.258 -1.101 1.00 98.38 220 GLY A C 1
ATOM 1773 O O . GLY A 1 220 ? -4.978 -6.449 -0.106 1.00 98.38 220 GLY A O 1
ATOM 1774 N N . ALA A 1 221 ? -4.001 -5.032 -1.555 1.00 98.38 221 ALA A N 1
ATOM 1775 C CA . ALA A 1 221 ? -4.442 -3.807 -0.894 1.00 98.38 221 ALA A CA 1
ATOM 1776 C C . ALA A 1 221 ? -5.971 -3.719 -0.816 1.00 98.38 221 ALA A C 1
ATOM 1778 O O . ALA A 1 221 ? -6.505 -3.372 0.236 1.00 98.38 221 ALA A O 1
ATOM 1779 N N . LEU A 1 222 ? -6.674 -4.100 -1.887 1.00 98.38 222 LEU A N 1
ATOM 1780 C CA . LEU A 1 222 ? -8.134 -4.145 -1.922 1.00 98.38 222 LEU A CA 1
ATOM 1781 C C . LEU A 1 222 ? -8.707 -5.157 -0.921 1.00 98.38 222 LEU A C 1
ATOM 1783 O O . LEU A 1 222 ? -9.668 -4.834 -0.221 1.00 98.38 222 LEU A O 1
ATOM 1787 N N . ILE A 1 223 ? -8.129 -6.359 -0.828 1.00 98.19 223 ILE A N 1
ATOM 1788 C CA . ILE A 1 223 ? -8.564 -7.388 0.131 1.00 98.19 223 ILE A CA 1
ATOM 1789 C C . ILE A 1 223 ? -8.358 -6.895 1.568 1.00 98.19 223 ILE A C 1
ATOM 1791 O O . ILE A 1 223 ? -9.289 -6.949 2.373 1.00 98.19 223 ILE A O 1
ATOM 1795 N N . HIS A 1 224 ? -7.173 -6.359 1.880 1.00 97.69 224 HIS A N 1
ATOM 1796 C CA . HIS A 1 224 ? -6.867 -5.822 3.211 1.00 97.69 224 HIS A CA 1
ATOM 1797 C C . HIS A 1 224 ? -7.770 -4.642 3.576 1.00 97.69 224 HIS A C 1
ATOM 1799 O O . HIS A 1 224 ? -8.335 -4.624 4.668 1.00 97.69 224 HIS A O 1
ATOM 1805 N N . TYR A 1 225 ? -7.984 -3.701 2.653 1.00 98.19 225 TYR A N 1
ATOM 1806 C CA . TYR A 1 225 ? -8.912 -2.588 2.851 1.00 98.19 225 TYR A CA 1
ATOM 1807 C C . TYR A 1 225 ? -10.341 -3.079 3.107 1.00 98.19 225 TYR A C 1
ATOM 1809 O O . TYR A 1 225 ? -10.992 -2.624 4.047 1.00 98.19 225 TYR A O 1
ATOM 1817 N N . SER A 1 226 ? -10.814 -4.045 2.314 1.00 97.31 226 SER A N 1
ATOM 1818 C CA . SER A 1 226 ? -12.158 -4.615 2.463 1.00 97.31 226 SER A CA 1
ATOM 1819 C C . SER A 1 226 ? -12.338 -5.284 3.827 1.00 97.31 226 SER A C 1
ATOM 1821 O O . SER A 1 226 ? -13.383 -5.124 4.455 1.00 97.31 226 SER A O 1
ATOM 1823 N N . ALA A 1 227 ? -11.310 -5.980 4.321 1.00 96.44 227 ALA A N 1
ATOM 1824 C CA . ALA A 1 227 ? -11.312 -6.563 5.658 1.00 96.44 227 ALA A CA 1
ATOM 1825 C C . ALA A 1 227 ? -11.358 -5.482 6.751 1.00 96.44 227 ALA A C 1
ATOM 1827 O O . ALA A 1 227 ? -12.155 -5.575 7.682 1.00 96.44 227 ALA A O 1
ATOM 1828 N N . VAL A 1 228 ? -10.548 -4.428 6.624 1.00 96.62 228 VAL A N 1
ATOM 1829 C CA . VAL A 1 228 ? -10.537 -3.311 7.581 1.00 96.62 228 VAL A CA 1
ATOM 1830 C C . VAL A 1 228 ? -11.900 -2.623 7.636 1.00 96.62 228 VAL A C 1
ATOM 1832 O O . VAL A 1 228 ? -12.428 -2.430 8.727 1.00 96.62 228 VAL A O 1
ATOM 1835 N N . ILE A 1 229 ? -12.502 -2.312 6.486 1.00 96.62 229 ILE A N 1
ATOM 1836 C CA . ILE A 1 229 ? -13.847 -1.726 6.431 1.00 96.62 229 ILE A CA 1
ATOM 1837 C C . ILE A 1 229 ? -14.879 -2.643 7.074 1.00 96.62 229 ILE A C 1
ATOM 1839 O O . ILE A 1 229 ? -15.718 -2.164 7.81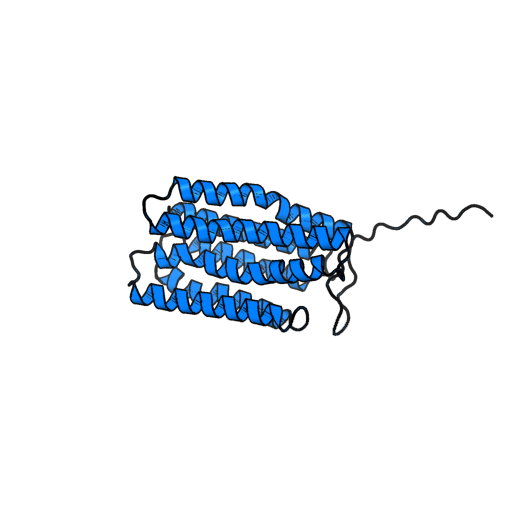3 1.00 96.62 229 ILE A O 1
ATOM 1843 N N . ARG A 1 230 ? -14.843 -3.947 6.789 1.00 95.38 230 ARG A N 1
ATOM 1844 C CA . ARG A 1 230 ? -15.887 -4.870 7.246 1.00 95.38 230 ARG A CA 1
ATOM 1845 C C . ARG A 1 230 ? -15.829 -5.166 8.743 1.00 95.38 230 ARG A C 1
ATOM 1847 O O . ARG A 1 230 ? -16.868 -5.426 9.341 1.00 95.38 230 ARG A O 1
ATOM 1854 N N . TYR A 1 231 ? -14.628 -5.226 9.315 1.00 93.75 231 TYR A N 1
ATOM 1855 C CA . TYR A 1 231 ? -14.430 -5.735 10.675 1.00 93.75 231 TYR A CA 1
ATOM 1856 C C . TYR A 1 231 ? -13.942 -4.681 11.672 1.00 93.75 231 TYR A C 1
ATOM 1858 O O . TYR A 1 231 ? -13.876 -4.992 12.861 1.00 93.75 231 TYR A O 1
ATOM 1866 N N . LYS A 1 232 ? -13.549 -3.479 11.225 1.00 94.19 232 LYS A N 1
ATOM 1867 C CA . LYS A 1 232 ? -12.967 -2.434 12.092 1.00 94.19 232 LYS A CA 1
ATOM 1868 C C . LYS A 1 232 ? -13.656 -1.063 11.982 1.00 94.19 232 LYS A C 1
ATOM 1870 O O . LYS A 1 232 ? -13.369 -0.197 12.812 1.00 94.19 232 LYS A O 1
ATOM 1875 N N . TYR A 1 233 ? -14.551 -0.869 11.012 1.00 93.50 233 TYR A N 1
ATOM 1876 C CA . TYR A 1 233 ? -15.390 0.324 10.823 1.00 93.50 233 TYR A CA 1
ATOM 1877 C C . TYR A 1 233 ? -16.854 -0.085 10.680 1.00 93.50 233 TYR A C 1
ATOM 1879 O O . TYR A 1 233 ? -17.710 0.749 11.038 1.00 93.50 233 TYR A O 1
#

pLDDT: mean 90.83, std 12.41, range [44.38, 98.81]

Nearest PDB structures (foldseek):
  5lxg-assembly1_A  TM=8.182E-01  e=2.691E-06  Homo sapiens
  8xgm-assembly1_A  TM=5.959E-01  e=1.762E-01  Homo sapiens
  8qae-assembly1_A  TM=3.333E-01  e=1.304E-01  synthetic construct
  7pp1-assembly1_AAA  TM=4.875E-01  e=1.873E+00  Homo sapiens

Solvent-accessible surface area (backbone atoms only — not comparable to full-atom values): 12153 Å² total; per-residue (Å²): 136,79,86,80,78,78,76,78,74,86,60,72,55,34,68,54,74,68,78,90,80,57,76,90,64,65,28,72,62,39,35,51,42,39,24,52,53,28,45,70,44,32,62,56,22,50,50,52,22,53,51,40,45,74,50,37,87,46,75,66,44,38,53,44,21,50,52,34,22,50,30,47,30,46,45,24,45,34,39,21,48,20,35,49,32,30,69,76,63,33,67,85,31,72,67,18,48,54,29,47,52,45,35,60,35,32,52,35,52,29,54,42,33,66,46,45,57,63,45,75,67,34,85,90,54,54,70,70,59,38,52,54,50,51,54,49,43,50,51,52,24,51,50,48,36,52,47,47,69,76,42,65,87,66,50,61,66,61,54,52,48,51,54,49,50,65,58,46,62,66,44,53,64,44,41,69,74,27,68,90,59,50,33,66,40,47,53,51,22,52,48,36,42,60,58,22,48,58,30,53,73,29,48,34,76,41,71,49,17,53,30,54,22,38,46,26,48,52,53,18,50,51,36,43,51,52,34,45,52,74,70,66,86

Radius of gyration: 19.47 Å; Cα contacts (8 Å, |Δi|>4): 274; chains: 1; bounding box: 44×30×80 Å